Protein AF-A0A061FDZ4-F1 (afdb_monomer_lite)

Secondary structure (DSSP, 8-state):
---EEEEEEPPPTTTT---------------------------S-------------GGGEEEEEE-PPPPBHHHHHHTT-GGGGG-GGGTT-PBPHHHHHHHHHHHHHHHHTT-GGG-S-EEE-SSHHHHHHHHHHHS--S--TT-----SB-TTTTS--PPPB--TTPPPEEE-GGG-S---SSGGG----HHHHHHHSTTEE-GGG-----TT--------SS-----

Radius of gyration: 24.72 Å; chains: 1; bounding box: 82×57×47 Å

InterPro domains:
  IPR013078 Histidine phosphatase superfamily, clade-1 [PF00300] (64-136)
  IPR013078 Histidine phosphatase superfamily, clade-1 [SM00855] (63-168)
  IPR013078 Histidine phosphatase superfamily, clade-1 [cd07067] (63-134)
  IPR029033 Histidine phosphatase superfamily [G3DSA:3.40.50.1240] (58-215)
  IPR029033 Histidine phosphatase superfamily [SSF53254] (62-206)
  IPR050275 Phosphoglycerate Mutase/Phosphatase [PTHR48100] (58-216)

Foldseek 3Di:
DDKDKDWAADPPPPVVPPPPPDDDDDDDDDDDDDDDDDDDDDDPDDPPPPDPPDDDDSVRIDMDIDDDFFAWPLVVQCVVPVCCLQDLVLALTAHDPNSLVVLQVLLVVCVVVVVLVVDQEAEFAQGRRGLSSCCSNFFDDDDDPPDDDDFQFDQCQVVPNDHTTHNPSGHQAEHANVRQPDPDPGSNSHHDDVVSVCNGGVRYHDPNPPPDPPDPDDDDDPDPPDDDDDD

Organism: Theobroma cacao (NCBI:txid3641)

Structure (mmCIF, N/CA/C/O backbone):
data_AF-A0A061FDZ4-F1
#
_entry.id   AF-A0A061FDZ4-F1
#
loop_
_atom_site.group_PDB
_atom_site.id
_atom_site.type_symbol
_atom_site.label_atom_id
_atom_site.label_alt_id
_atom_site.label_comp_id
_atom_site.label_asym_id
_atom_site.label_entity_id
_atom_site.label_seq_id
_atom_site.pdbx_PDB_ins_code
_atom_site.Cartn_x
_atom_site.Cartn_y
_atom_site.Cartn_z
_atom_site.occupancy
_atom_site.B_iso_or_equiv
_atom_site.auth_seq_id
_atom_site.auth_comp_id
_atom_site.auth_asym_id
_atom_site.auth_atom_id
_atom_site.pdbx_PDB_model_num
ATOM 1 N N . MET A 1 1 ? 5.265 12.397 1.472 1.00 85.44 1 MET A N 1
ATOM 2 C CA . MET A 1 1 ? 3.966 12.038 0.851 1.00 85.44 1 MET A CA 1
ATOM 3 C C . MET A 1 1 ? 2.868 12.826 1.540 1.00 85.44 1 MET A C 1
ATOM 5 O O . MET A 1 1 ? 3.082 13.225 2.678 1.00 85.44 1 MET A O 1
ATOM 9 N N . ASN A 1 2 ? 1.716 13.013 0.894 1.00 82.44 2 ASN A N 1
ATOM 10 C CA . ASN A 1 2 ? 0.593 13.776 1.448 1.00 82.44 2 ASN A CA 1
ATOM 11 C C . ASN A 1 2 ? -0.647 12.877 1.563 1.00 82.44 2 ASN A C 1
ATOM 13 O O . ASN A 1 2 ? -0.826 11.977 0.741 1.00 82.44 2 ASN A O 1
ATOM 17 N N . ILE A 1 3 ? -1.509 13.155 2.544 1.00 90.69 3 ILE A N 1
ATOM 18 C CA . ILE A 1 3 ? -2.825 12.521 2.693 1.00 90.69 3 ILE A CA 1
ATOM 19 C C . ILE A 1 3 ? -3.884 13.517 2.211 1.00 90.69 3 ILE A C 1
ATOM 21 O O . ILE A 1 3 ? -4.083 14.557 2.838 1.00 90.69 3 ILE A O 1
ATOM 25 N N . ALA A 1 4 ? -4.578 13.212 1.117 1.00 90.19 4 ALA A N 1
ATOM 26 C CA . ALA A 1 4 ? -5.789 13.942 0.744 1.00 90.19 4 ALA A CA 1
ATOM 27 C C . ALA A 1 4 ? -6.982 13.367 1.523 1.00 90.19 4 ALA A C 1
ATOM 29 O O . ALA A 1 4 ? -7.018 12.171 1.798 1.00 90.19 4 ALA A O 1
ATOM 30 N N . SER A 1 5 ? -7.950 14.197 1.914 1.00 90.88 5 SER A N 1
ATOM 31 C CA . SER A 1 5 ? -9.088 13.757 2.736 1.00 90.88 5 SER A CA 1
ATOM 32 C C . SER A 1 5 ? -10.396 14.342 2.215 1.00 90.88 5 SER A C 1
ATOM 34 O O . SER A 1 5 ? -10.469 15.545 1.970 1.00 90.88 5 SER A O 1
ATOM 36 N N . CYS A 1 6 ? -11.431 13.517 2.068 1.00 87.50 6 CYS A N 1
ATOM 37 C CA . CYS A 1 6 ? -12.772 13.953 1.674 1.00 87.50 6 CYS A CA 1
ATOM 38 C C . CYS A 1 6 ? -13.859 13.237 2.489 1.00 87.50 6 CYS A C 1
ATOM 40 O O . CYS A 1 6 ? -13.614 12.198 3.097 1.00 87.50 6 CYS A O 1
ATOM 42 N N . ASN A 1 7 ? -15.069 13.800 2.511 1.00 87.62 7 ASN A N 1
ATOM 43 C CA . ASN A 1 7 ? -16.227 13.207 3.178 1.00 87.62 7 ASN A CA 1
ATOM 44 C C . ASN A 1 7 ? -17.205 12.679 2.128 1.00 87.62 7 ASN A C 1
ATOM 46 O O . ASN A 1 7 ? -17.642 13.433 1.262 1.00 87.62 7 ASN A O 1
ATOM 50 N N . ILE A 1 8 ? -17.568 11.402 2.229 1.00 83.62 8 ILE A N 1
ATOM 51 C CA . ILE A 1 8 ? -18.508 10.736 1.325 1.00 83.62 8 ILE A CA 1
ATOM 52 C C . ILE A 1 8 ? -19.794 10.438 2.094 1.00 83.62 8 ILE A C 1
ATOM 54 O O . ILE A 1 8 ? -19.770 9.822 3.161 1.00 83.62 8 ILE A O 1
ATOM 58 N N . GLN A 1 9 ? -20.929 10.873 1.553 1.00 78.31 9 GLN A N 1
ATOM 59 C CA . GLN A 1 9 ? -22.247 10.537 2.084 1.00 78.31 9 GLN A CA 1
ATOM 60 C C . GLN A 1 9 ? -22.529 9.046 1.855 1.00 78.31 9 GLN A C 1
ATOM 62 O O . GLN A 1 9 ? -22.478 8.572 0.721 1.00 78.31 9 GLN A O 1
ATOM 67 N N . LEU A 1 10 ? -22.904 8.315 2.908 1.00 63.22 10 LEU A N 1
ATOM 68 C CA . LEU A 1 10 ? -23.529 7.006 2.720 1.00 63.22 10 LEU A CA 1
ATOM 69 C C . LEU A 1 10 ? -25.007 7.206 2.341 1.00 63.22 10 LEU A C 1
ATOM 71 O O . LEU A 1 10 ? -25.703 7.971 3.024 1.00 63.22 10 LEU A O 1
ATOM 75 N N . PRO A 1 11 ? -25.529 6.527 1.300 1.00 57.94 11 PRO A N 1
ATOM 76 C CA . PRO A 1 11 ? -26.954 6.561 1.007 1.00 57.94 11 PRO A CA 1
ATOM 77 C C . PRO A 1 11 ? -27.712 5.987 2.207 1.00 57.94 11 PRO A C 1
ATOM 79 O O . PRO A 1 11 ? -27.496 4.846 2.617 1.00 57.94 11 PRO A O 1
ATOM 82 N N . SER A 1 12 ? -28.597 6.784 2.805 1.00 54.12 12 SER A N 1
ATOM 83 C CA . SER A 1 12 ? -29.416 6.310 3.919 1.00 54.12 12 SER A CA 1
ATOM 84 C C . SER A 1 12 ? -30.345 5.196 3.449 1.00 54.12 12 SER A C 1
ATOM 86 O O . SER A 1 12 ? -31.116 5.396 2.511 1.00 54.12 12 SER A O 1
ATOM 88 N N . SER A 1 13 ? -30.332 4.071 4.169 1.00 48.91 13 SER A N 1
ATOM 89 C CA . SER A 1 13 ? -31.118 2.847 3.918 1.00 48.91 13 SER A CA 1
ATOM 90 C C . SER A 1 13 ? -32.653 3.021 3.993 1.00 48.91 13 SER A C 1
ATOM 92 O O . SER A 1 13 ? -33.395 2.046 4.074 1.00 48.91 13 SER A O 1
ATOM 94 N N . SER A 1 14 ? -33.138 4.262 3.996 1.00 41.47 14 SER A N 1
ATOM 95 C CA . SER A 1 14 ? -34.526 4.677 4.200 1.00 41.47 14 SER A CA 1
ATOM 96 C C . SER A 1 14 ? -35.359 4.716 2.911 1.00 41.47 14 SER A C 1
ATOM 98 O O . SER A 1 14 ? -36.582 4.670 2.990 1.00 41.47 14 SER A O 1
ATOM 100 N N . TYR A 1 15 ? -34.728 4.770 1.730 1.00 39.91 15 TYR A N 1
ATOM 101 C CA . TYR A 1 15 ? -35.419 4.898 0.432 1.00 39.91 15 TYR A CA 1
ATOM 102 C C . TYR A 1 15 ? -35.608 3.577 -0.333 1.00 39.91 15 TYR A C 1
ATOM 104 O O . TYR A 1 15 ? -35.712 3.561 -1.553 1.00 39.91 15 TYR A O 1
ATOM 112 N N . TYR A 1 16 ? -35.740 2.471 0.403 1.00 38.84 16 TYR A N 1
ATOM 113 C CA . TYR A 1 16 ? -36.471 1.280 -0.055 1.00 38.84 16 TYR A CA 1
ATOM 114 C C . TYR A 1 16 ? -37.542 0.856 0.968 1.00 38.84 16 TYR A C 1
ATOM 116 O O . TYR A 1 16 ? -37.793 -0.323 1.192 1.00 38.84 16 TYR A O 1
ATOM 124 N N . SER A 1 17 ? -38.202 1.844 1.585 1.00 32.72 17 SER A N 1
ATOM 125 C CA . SER A 1 17 ? -39.417 1.634 2.378 1.00 32.72 17 SER A CA 1
ATOM 126 C C . SER A 1 17 ? -40.652 2.083 1.596 1.00 32.72 17 SER A C 1
ATOM 128 O O . SER A 1 17 ? -41.262 3.114 1.878 1.00 32.72 17 SER A O 1
ATOM 130 N N . SER A 1 18 ? -41.048 1.291 0.597 1.00 35.91 18 SER A N 1
ATOM 131 C CA . SER A 1 18 ? -42.398 1.369 0.032 1.00 35.91 18 SER A CA 1
ATOM 132 C C . SER A 1 18 ? -43.385 0.720 1.011 1.00 35.91 18 SER A C 1
ATOM 134 O O . SER A 1 18 ? -43.945 -0.342 0.732 1.00 35.91 18 SER A O 1
ATOM 136 N N . CYS A 1 19 ? -43.559 1.334 2.186 1.00 28.28 19 CYS A N 1
ATOM 137 C CA . CYS A 1 19 ? -44.541 0.921 3.185 1.00 28.28 19 CYS A CA 1
ATOM 138 C C . CYS A 1 19 ? -45.952 1.065 2.603 1.00 28.28 19 CYS A C 1
ATOM 140 O O . CYS A 1 19 ? -46.554 2.138 2.634 1.00 28.28 19 CYS A O 1
ATOM 142 N N . TRP A 1 20 ? -46.486 -0.032 2.067 1.00 27.34 20 TRP A N 1
ATOM 143 C CA . TRP A 1 20 ? -47.892 -0.135 1.698 1.00 27.34 20 TRP A CA 1
ATOM 144 C C . TRP A 1 20 ? -48.727 -0.227 2.977 1.00 27.34 20 TRP A C 1
ATOM 146 O O . TRP A 1 20 ? -49.055 -1.310 3.457 1.00 27.34 20 TRP A O 1
ATOM 156 N N . CYS A 1 21 ? -49.068 0.934 3.535 1.00 27.91 21 CYS A N 1
ATOM 157 C CA . CYS A 1 21 ? -50.077 1.062 4.579 1.00 27.91 21 CYS A CA 1
ATOM 158 C C . CYS A 1 21 ? -51.453 0.719 3.987 1.00 27.91 21 CYS A C 1
ATOM 160 O O . CYS A 1 21 ? -52.172 1.594 3.507 1.00 27.91 21 CYS A O 1
ATOM 162 N N . ILE A 1 22 ? -51.805 -0.570 3.983 1.00 29.06 22 ILE A N 1
ATOM 163 C CA . ILE A 1 22 ? -53.109 -1.048 3.514 1.00 29.06 22 ILE A CA 1
ATOM 164 C C . ILE A 1 22 ? -54.164 -0.724 4.578 1.00 29.06 22 ILE A C 1
ATOM 166 O O . ILE A 1 22 ? -54.442 -1.523 5.472 1.00 29.06 22 ILE A O 1
ATOM 170 N N . SER A 1 23 ? -54.772 0.455 4.463 1.00 31.89 23 SER A N 1
ATOM 171 C CA . SER A 1 23 ? -56.038 0.758 5.132 1.00 31.89 23 SER A CA 1
ATOM 172 C C . SER A 1 23 ? -57.145 -0.140 4.559 1.00 31.89 23 SER A C 1
ATOM 174 O O . SER A 1 23 ? -57.274 -0.220 3.334 1.00 31.89 23 SER A O 1
ATOM 176 N N . PRO A 1 24 ? -57.967 -0.809 5.387 1.00 28.25 24 PRO A N 1
ATOM 177 C CA . PRO A 1 24 ? -59.028 -1.676 4.891 1.00 28.25 24 PRO A CA 1
ATOM 178 C C . PRO A 1 24 ? -60.210 -0.853 4.358 1.00 28.25 24 PRO A C 1
ATOM 180 O O . PRO A 1 24 ? -60.916 -0.194 5.119 1.00 28.25 24 PRO A O 1
ATOM 183 N N . SER A 1 25 ? -60.461 -0.934 3.051 1.00 30.36 25 SER A N 1
ATOM 184 C CA . SER A 1 25 ? -61.706 -0.485 2.414 1.00 30.36 25 SER A CA 1
ATOM 185 C C . SER A 1 25 ? -62.375 -1.638 1.651 1.00 30.36 25 SER A C 1
ATOM 187 O O . SER A 1 25 ? -61.792 -2.708 1.461 1.00 30.36 25 SER A O 1
ATOM 189 N N . THR A 1 26 ? -63.661 -1.481 1.339 1.00 27.73 26 THR A N 1
ATOM 190 C CA . THR A 1 26 ? -64.587 -2.603 1.127 1.00 27.73 26 THR A CA 1
ATOM 191 C C . THR A 1 26 ? -64.494 -3.301 -0.236 1.00 27.73 26 THR A C 1
ATOM 193 O O . THR A 1 26 ? -64.051 -2.765 -1.247 1.00 27.73 26 THR A O 1
ATOM 196 N N . PHE A 1 27 ? -64.931 -4.561 -0.237 1.00 29.27 27 PHE A N 1
ATOM 197 C CA . PHE A 1 27 ? -64.760 -5.537 -1.312 1.00 29.27 27 PHE A CA 1
ATOM 198 C C . PHE A 1 27 ? -65.761 -5.354 -2.469 1.00 29.27 27 PHE A C 1
ATOM 200 O O . PHE A 1 27 ? -66.965 -5.500 -2.269 1.00 29.27 27 PHE A O 1
ATOM 207 N N . SER A 1 28 ? -65.276 -5.151 -3.703 1.00 29.02 28 SER A N 1
ATOM 208 C CA . SER A 1 28 ? -66.044 -5.446 -4.928 1.00 29.02 28 SER A CA 1
ATOM 209 C C . SER A 1 28 ? -65.152 -5.784 -6.145 1.00 29.02 28 SER A C 1
ATOM 211 O O . SER A 1 28 ? -64.037 -5.288 -6.291 1.00 29.02 28 SER A O 1
ATOM 213 N N . LYS A 1 29 ? -65.638 -6.704 -6.993 1.00 28.38 29 LYS A N 1
ATOM 214 C CA . LYS A 1 29 ? -65.089 -7.240 -8.270 1.00 28.38 29 LYS A CA 1
ATOM 215 C C . LYS A 1 29 ? -66.298 -7.680 -9.138 1.00 28.38 29 LYS A C 1
ATOM 217 O O . LYS A 1 29 ? -67.365 -7.825 -8.539 1.00 28.38 29 LYS A O 1
ATOM 222 N N . PRO A 1 30 ? -66.205 -7.998 -10.459 1.00 40.56 30 PRO A N 1
ATOM 223 C CA . PRO A 1 30 ? -65.042 -8.176 -11.360 1.00 40.56 30 PRO A CA 1
ATOM 224 C C . PRO A 1 30 ? -65.084 -7.155 -12.548 1.00 40.56 30 PRO A C 1
ATOM 226 O O . PRO A 1 30 ? -65.516 -6.043 -12.290 1.00 40.56 30 PRO A O 1
ATOM 229 N N . LYS A 1 31 ? -64.660 -7.328 -13.825 1.00 29.36 31 LYS A N 1
ATOM 230 C CA . LYS A 1 31 ? -64.156 -8.419 -14.723 1.00 29.36 31 LYS A CA 1
ATOM 231 C C . LYS A 1 31 ? -63.106 -7.813 -15.728 1.00 29.36 31 LYS A C 1
ATOM 233 O O . LYS A 1 31 ? -62.940 -6.599 -15.712 1.00 29.36 31 LYS A O 1
ATOM 238 N N . PRO A 1 32 ? -62.335 -8.594 -16.533 1.00 33.88 32 PRO A N 1
ATOM 239 C CA . PRO A 1 32 ? -60.971 -8.187 -16.950 1.00 33.88 32 PRO A CA 1
ATOM 240 C C . PRO A 1 32 ? -60.662 -8.076 -18.472 1.00 33.88 32 PRO A C 1
ATOM 242 O O . PRO A 1 32 ? -61.450 -8.513 -19.304 1.00 33.88 32 PRO A O 1
ATOM 245 N N . LYS A 1 33 ? -59.400 -7.682 -18.759 1.00 30.30 33 LYS A N 1
ATOM 246 C CA . LYS A 1 33 ? -58.573 -7.818 -19.995 1.00 30.30 33 LYS A CA 1
ATOM 247 C C . LYS A 1 33 ? -58.578 -6.677 -21.033 1.00 30.30 33 LYS A C 1
ATOM 249 O O . LYS A 1 33 ? -59.439 -6.624 -21.900 1.00 30.30 33 LYS A O 1
ATOM 254 N N . GLN A 1 34 ? -57.422 -6.018 -21.150 1.00 27.02 34 GLN A N 1
ATOM 255 C CA . GLN A 1 34 ? -56.490 -6.318 -22.253 1.00 27.02 34 GLN A CA 1
ATOM 256 C C . GLN A 1 34 ? -55.033 -6.219 -21.751 1.00 27.02 34 GLN A C 1
ATOM 258 O O . GLN A 1 34 ? -54.802 -5.664 -20.678 1.00 27.02 34 GLN A O 1
ATOM 263 N N . LEU A 1 35 ? -54.067 -6.805 -22.469 1.00 32.72 35 LEU A N 1
ATOM 264 C CA . LEU A 1 35 ? -52.632 -6.689 -22.161 1.00 32.72 35 LEU A CA 1
ATOM 265 C C . LEU A 1 35 ? -51.958 -5.769 -23.187 1.00 32.72 35 LEU A C 1
ATOM 267 O O . LEU A 1 35 ? -52.149 -5.967 -24.384 1.00 32.72 35 LEU A O 1
ATOM 271 N N . SER A 1 36 ? -51.086 -4.869 -22.730 1.00 26.44 36 SER A N 1
ATOM 272 C CA . SER A 1 36 ? -50.038 -4.251 -23.551 1.00 26.44 36 SER A CA 1
ATOM 273 C C . SER A 1 36 ? -48.667 -4.755 -23.080 1.00 26.44 36 SER A C 1
ATOM 275 O O . SER A 1 36 ? -48.341 -4.720 -21.895 1.00 26.44 36 SER A O 1
ATOM 277 N N . PHE A 1 37 ? -47.875 -5.308 -24.002 1.00 37.34 37 PHE A N 1
ATOM 278 C CA . PHE A 1 37 ? -46.650 -6.054 -23.685 1.00 37.34 37 PHE A CA 1
ATOM 279 C C . PHE A 1 37 ? -45.403 -5.166 -23.837 1.00 37.34 37 PHE A C 1
ATOM 281 O O . PHE A 1 37 ? -44.612 -5.328 -24.768 1.00 37.34 37 PHE A O 1
ATOM 288 N N . ASN A 1 38 ? -45.220 -4.203 -22.930 1.00 28.30 38 ASN A N 1
ATOM 289 C CA . ASN A 1 38 ? -44.079 -3.285 -22.996 1.00 28.30 38 ASN A CA 1
ATOM 290 C C . ASN A 1 38 ? -42.841 -3.868 -22.297 1.00 28.30 38 ASN A C 1
ATOM 292 O O . ASN A 1 38 ? -42.671 -3.804 -21.083 1.00 28.30 38 ASN A O 1
ATOM 296 N N . ARG A 1 39 ? -41.975 -4.453 -23.128 1.00 30.98 39 ARG A N 1
ATOM 297 C CA . ARG A 1 39 ? -40.668 -5.040 -22.805 1.00 30.98 39 ARG A CA 1
ATOM 298 C C . ARG A 1 39 ? -39.713 -4.002 -22.195 1.00 30.98 39 ARG A C 1
ATOM 300 O O . ARG A 1 39 ? -39.171 -3.174 -22.921 1.00 30.98 39 ARG A O 1
ATOM 307 N N . THR A 1 40 ? -39.428 -4.096 -20.898 1.00 31.16 40 THR A N 1
ATOM 308 C CA . THR A 1 40 ? -38.400 -3.281 -20.229 1.00 31.16 40 THR A CA 1
ATOM 309 C C . THR A 1 40 ? -36.984 -3.753 -20.573 1.00 31.16 40 THR A C 1
ATOM 311 O O . THR A 1 40 ? -36.396 -4.599 -19.903 1.00 31.16 40 THR A O 1
ATOM 314 N N . THR A 1 41 ? -36.399 -3.171 -21.619 1.00 32.69 41 THR A N 1
ATOM 315 C CA . THR A 1 41 ? -34.943 -3.168 -21.810 1.00 32.69 41 THR A CA 1
ATOM 316 C C . THR A 1 41 ? -34.316 -2.149 -20.861 1.00 32.69 41 THR A C 1
ATOM 318 O O . THR A 1 41 ? -34.496 -0.950 -21.053 1.00 32.69 41 THR A O 1
ATOM 321 N N . ALA A 1 42 ? -33.577 -2.607 -19.849 1.00 33.59 42 ALA A N 1
ATOM 322 C CA . ALA A 1 42 ? -32.837 -1.722 -18.950 1.00 33.59 42 ALA A CA 1
ATOM 323 C C . ALA A 1 42 ? -31.624 -1.106 -19.676 1.00 33.59 42 ALA A C 1
ATOM 325 O O . ALA A 1 42 ? -30.563 -1.723 -19.772 1.00 33.59 42 ALA A O 1
ATOM 326 N N . SER A 1 43 ? -31.794 0.098 -20.223 1.00 31.30 43 SER A N 1
ATOM 327 C CA . SER A 1 43 ? -30.713 0.906 -20.793 1.00 31.30 43 SER A CA 1
ATOM 328 C C . SER A 1 43 ? -29.844 1.513 -19.688 1.00 31.30 43 SER A C 1
ATOM 330 O O . SER A 1 43 ? -30.362 2.056 -18.718 1.00 31.30 43 SER A O 1
ATOM 332 N N . LEU A 1 44 ? -28.518 1.460 -19.854 1.00 41.44 44 LEU A N 1
ATOM 333 C CA . LEU A 1 44 ? -27.510 1.925 -18.883 1.00 41.44 44 LEU A CA 1
ATOM 334 C C . LEU A 1 44 ? -27.347 3.462 -18.828 1.00 41.44 44 LEU A C 1
ATOM 336 O O . LEU A 1 44 ? -26.239 3.969 -18.692 1.00 41.44 44 LEU A O 1
ATOM 340 N N . LEU A 1 45 ? -28.444 4.207 -18.968 1.00 39.38 45 LEU A N 1
ATOM 341 C CA . LEU A 1 45 ? -28.455 5.668 -19.054 1.00 39.38 45 LEU A CA 1
ATOM 342 C C . LEU A 1 45 ? -29.598 6.253 -18.217 1.00 39.38 45 LEU A C 1
ATOM 344 O O . LEU A 1 45 ? -30.600 6.700 -18.765 1.00 39.38 45 LEU A O 1
ATOM 348 N N . ASP A 1 46 ? -29.420 6.252 -16.896 1.00 36.09 46 ASP A N 1
ATOM 349 C CA . ASP A 1 46 ? -30.034 7.267 -16.037 1.00 36.09 46 ASP A CA 1
ATOM 350 C C . ASP A 1 46 ? -29.155 7.530 -14.800 1.00 36.09 46 ASP A C 1
ATOM 352 O O . ASP A 1 46 ? -29.234 6.863 -13.767 1.00 36.09 46 ASP A O 1
ATOM 356 N N . MET A 1 47 ? -28.233 8.478 -14.962 1.00 43.75 47 MET A N 1
ATOM 357 C CA . MET A 1 47 ? -27.566 9.185 -13.870 1.00 43.75 47 MET A CA 1
ATOM 358 C C . MET A 1 47 ? -27.568 10.672 -14.217 1.00 43.75 47 MET A C 1
ATOM 360 O O . MET A 1 47 ? -26.515 11.290 -14.381 1.00 43.75 47 MET A O 1
ATOM 364 N N . ASP A 1 48 ? -28.769 11.238 -14.359 1.00 37.12 48 ASP A N 1
ATOM 365 C CA . ASP A 1 48 ? -28.940 12.688 -14.414 1.00 37.12 48 ASP A CA 1
ATOM 366 C C . ASP A 1 48 ? -28.614 13.287 -13.036 1.00 37.12 48 ASP A C 1
ATOM 368 O O . ASP A 1 48 ? -29.449 13.401 -12.135 1.00 37.12 48 ASP A O 1
ATOM 372 N N . ALA A 1 49 ? -27.326 13.562 -12.827 1.00 46.19 49 ALA A N 1
ATOM 373 C CA . ALA A 1 49 ? -26.768 13.979 -11.553 1.00 46.19 49 ALA A CA 1
ATOM 374 C C . ALA A 1 49 ? -27.099 15.452 -11.270 1.00 46.19 49 ALA A C 1
ATOM 376 O O . ALA A 1 49 ? -26.231 16.323 -11.342 1.00 46.19 49 ALA A O 1
ATOM 377 N N . THR A 1 50 ? -28.355 15.728 -10.906 1.00 42.69 50 THR A N 1
ATOM 378 C CA . THR A 1 50 ? -28.800 17.040 -10.418 1.00 42.69 50 THR A CA 1
ATOM 379 C C . THR A 1 50 ? -28.118 17.341 -9.078 1.00 42.69 50 THR A C 1
ATOM 381 O O . THR A 1 50 ? -28.617 17.024 -7.996 1.00 42.69 50 THR A O 1
ATOM 384 N N . THR A 1 51 ? -26.925 17.934 -9.146 1.00 52.19 51 THR A N 1
ATOM 385 C CA . THR A 1 51 ? -26.034 18.221 -8.016 1.00 52.19 51 THR A CA 1
ATOM 386 C C . THR A 1 51 ? -26.537 19.390 -7.172 1.00 52.19 51 THR A C 1
ATOM 388 O O . THR A 1 51 ? -25.909 20.440 -7.077 1.00 52.19 51 THR A O 1
ATOM 391 N N . ASN A 1 52 ? -27.657 19.182 -6.476 1.00 51.84 52 ASN A N 1
ATOM 392 C CA . ASN A 1 52 ? -28.003 19.979 -5.304 1.00 51.84 52 ASN A CA 1
ATOM 393 C C . ASN A 1 52 ? -26.874 19.833 -4.263 1.00 51.84 52 ASN A C 1
ATOM 395 O O . ASN A 1 52 ? -26.661 18.718 -3.770 1.00 51.84 52 ASN A O 1
ATOM 399 N N . PRO A 1 53 ? -26.155 20.912 -3.891 1.00 56.12 53 PRO A N 1
ATOM 400 C CA . PRO A 1 53 ? -25.065 20.855 -2.921 1.00 56.12 53 PRO A CA 1
ATOM 401 C C . PRO A 1 53 ? -25.628 20.785 -1.493 1.00 56.12 53 PRO A C 1
ATOM 403 O O . PRO A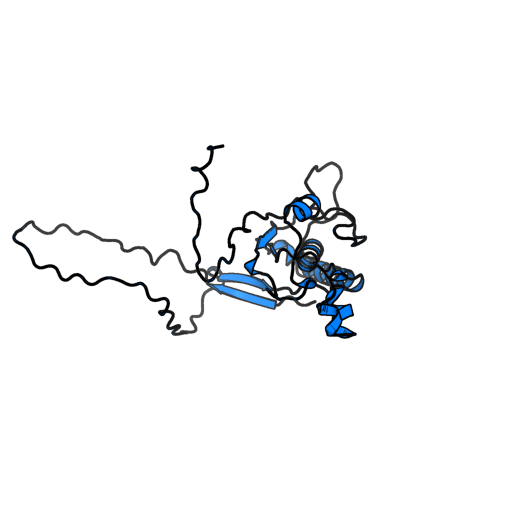 1 53 ? -25.555 21.734 -0.715 1.00 56.12 53 PRO A O 1
ATOM 406 N N . GLY A 1 54 ? -26.235 19.646 -1.152 1.00 63.66 54 GLY A N 1
ATOM 407 C CA . GLY A 1 54 ? -26.767 19.383 0.180 1.00 63.66 54 GLY A CA 1
ATOM 408 C C . GLY A 1 54 ? -25.658 19.391 1.232 1.00 63.66 54 GLY A C 1
ATOM 409 O O . GLY A 1 54 ? -24.717 18.602 1.165 1.00 63.66 54 GLY A O 1
ATOM 410 N N . LEU A 1 55 ? -25.779 20.263 2.235 1.00 68.88 55 LEU A N 1
ATOM 411 C CA . LEU A 1 55 ? -24.905 20.246 3.407 1.00 68.88 55 LEU A CA 1
ATOM 412 C C . LEU A 1 55 ? -25.327 19.105 4.341 1.00 68.88 55 LEU A C 1
ATOM 414 O O . LEU A 1 55 ? -26.297 19.216 5.090 1.00 68.88 55 LEU A O 1
ATOM 418 N N . TYR A 1 56 ? -24.594 17.994 4.290 1.00 69.19 56 TYR A N 1
ATOM 419 C CA . TYR A 1 56 ? -24.852 16.825 5.131 1.00 69.19 56 TYR A CA 1
ATOM 420 C C . TYR A 1 56 ? -24.097 16.910 6.469 1.00 69.19 56 TYR A C 1
ATOM 422 O O . TYR A 1 56 ? -22.898 17.198 6.471 1.00 69.19 56 TYR A O 1
ATOM 430 N N . PRO A 1 57 ? -24.745 16.616 7.616 1.00 79.88 57 PRO A N 1
ATOM 431 C CA . PRO A 1 57 ? -24.056 16.525 8.900 1.00 79.88 57 PRO A CA 1
ATOM 432 C C . PRO A 1 57 ? -22.943 15.474 8.860 1.00 79.88 57 PRO A C 1
ATOM 434 O O . PRO A 1 57 ? -23.184 14.345 8.433 1.00 79.88 57 PRO A O 1
ATOM 437 N N . LEU A 1 58 ? -21.751 15.810 9.369 1.00 76.56 58 LEU A N 1
ATOM 438 C CA . LEU A 1 58 ? -20.563 14.939 9.330 1.00 76.56 58 LEU A CA 1
ATOM 439 C C . LEU A 1 58 ? -20.813 13.533 9.905 1.00 76.56 58 LEU A C 1
ATOM 441 O O . LEU A 1 58 ? -20.273 12.559 9.396 1.00 76.56 58 LEU A O 1
ATOM 445 N N . GLN A 1 59 ? -21.700 13.412 10.899 1.00 80.38 59 GLN A N 1
ATOM 446 C CA . GLN A 1 59 ? -22.136 12.140 11.499 1.00 80.38 59 GLN A CA 1
ATOM 447 C C . GLN A 1 59 ? -22.827 11.168 10.516 1.00 80.38 59 GLN A C 1
ATOM 449 O O . GLN A 1 59 ? -23.018 10.002 10.848 1.00 80.38 59 GLN A O 1
ATOM 454 N N . ARG A 1 60 ? -23.227 11.629 9.322 1.00 82.56 60 ARG A N 1
ATOM 455 C CA . ARG A 1 60 ? -23.833 10.818 8.247 1.00 82.56 60 ARG A CA 1
ATOM 456 C C . ARG A 1 60 ? -22.881 10.551 7.073 1.00 82.56 60 ARG A C 1
ATOM 458 O O . ARG A 1 60 ? -23.287 9.929 6.089 1.00 82.56 60 ARG A O 1
ATOM 465 N N . CYS A 1 61 ? -21.636 11.006 7.173 1.00 86.31 61 CYS A N 1
ATOM 466 C CA . CYS A 1 61 ? -20.593 10.791 6.179 1.00 86.31 61 CYS A CA 1
ATOM 467 C C . CYS A 1 61 ? -19.559 9.778 6.686 1.00 86.31 61 CYS A C 1
ATOM 469 O O . CYS A 1 61 ? -19.406 9.561 7.888 1.00 86.31 61 CYS A O 1
ATOM 471 N N . LYS A 1 62 ? -18.808 9.183 5.760 1.00 88.88 62 LYS A N 1
ATOM 472 C CA . LYS A 1 62 ? -17.535 8.519 6.047 1.00 88.88 62 LYS A CA 1
ATOM 473 C C . LYS A 1 62 ? -16.397 9.362 5.485 1.00 88.88 62 LYS A C 1
ATOM 475 O O . LYS A 1 62 ? -16.471 9.818 4.344 1.00 88.88 62 LYS A O 1
ATOM 480 N N . THR A 1 63 ? -15.355 9.561 6.284 1.00 91.69 63 THR A N 1
ATOM 481 C CA . THR A 1 63 ? -14.122 10.214 5.839 1.00 91.69 63 THR A CA 1
ATOM 482 C C . THR A 1 63 ? -13.292 9.211 5.047 1.00 91.69 63 THR A C 1
ATOM 484 O O . THR A 1 63 ? -12.990 8.129 5.547 1.00 91.69 63 THR A O 1
ATOM 487 N N . LEU A 1 64 ? -12.916 9.564 3.821 1.00 94.44 64 LEU A N 1
ATOM 488 C CA . LEU A 1 64 ? -11.976 8.807 3.006 1.00 94.44 64 LEU A CA 1
ATOM 489 C C . LEU A 1 64 ? -10.633 9.538 2.992 1.00 94.44 64 LEU A C 1
ATOM 491 O O . LEU A 1 64 ? -10.556 10.707 2.608 1.00 94.44 64 LEU A O 1
ATOM 495 N N . HIS A 1 65 ? -9.580 8.830 3.392 1.00 95.75 65 HIS A N 1
ATOM 496 C CA . HIS A 1 65 ? -8.200 9.294 3.316 1.00 95.75 65 HIS A CA 1
ATOM 497 C C . HIS A 1 65 ? -7.517 8.633 2.113 1.00 95.75 65 HIS A C 1
ATOM 499 O O . HIS A 1 65 ? -7.470 7.409 2.010 1.00 95.75 65 HIS A O 1
ATOM 505 N N . LEU A 1 66 ? -7.016 9.450 1.190 1.00 95.75 66 LEU A N 1
ATOM 506 C CA . LEU A 1 66 ? -6.393 9.037 -0.063 1.00 95.75 66 LEU A CA 1
ATOM 507 C C . LEU A 1 66 ? -4.882 9.267 0.004 1.00 95.75 66 LEU A C 1
ATOM 509 O O . LEU A 1 66 ? -4.418 10.375 0.286 1.00 95.75 66 LEU A O 1
ATOM 513 N N . VAL A 1 67 ? -4.122 8.211 -0.285 1.00 96.19 67 VAL A N 1
ATOM 514 C CA . VAL A 1 67 ? -2.657 8.180 -0.223 1.00 96.19 67 VAL A CA 1
ATOM 515 C C . VAL A 1 67 ? -2.133 7.482 -1.478 1.00 96.19 67 VAL A C 1
ATOM 517 O O . VAL A 1 67 ? -2.494 6.338 -1.748 1.00 96.19 67 VAL A O 1
ATOM 520 N N . ARG A 1 68 ? -1.278 8.159 -2.255 1.00 96.00 68 ARG A N 1
ATOM 521 C CA . ARG A 1 68 ? -0.527 7.532 -3.358 1.00 96.00 68 ARG A CA 1
ATOM 522 C C . ARG A 1 68 ? 0.600 6.665 -2.784 1.00 96.00 68 ARG A C 1
ATOM 524 O O . ARG A 1 68 ? 1.153 7.015 -1.745 1.00 96.00 68 ARG A O 1
ATOM 531 N N . HIS A 1 69 ? 0.973 5.587 -3.478 1.00 96.38 69 HIS A N 1
ATOM 532 C CA . HIS A 1 69 ? 2.192 4.822 -3.187 1.00 96.38 69 HIS A CA 1
ATOM 533 C C . HIS A 1 69 ? 3.441 5.723 -3.044 1.00 96.38 69 HIS A C 1
ATOM 535 O O . HIS A 1 69 ? 3.547 6.768 -3.692 1.00 96.38 69 HIS A O 1
ATOM 541 N N . ALA A 1 70 ? 4.402 5.301 -2.222 1.00 97.62 70 ALA A N 1
ATOM 542 C CA . ALA A 1 70 ? 5.729 5.916 -2.163 1.00 97.62 70 ALA A CA 1
ATOM 543 C C . ALA A 1 70 ? 6.557 5.593 -3.425 1.00 97.62 70 ALA A C 1
ATOM 545 O O . ALA A 1 70 ? 6.160 4.742 -4.225 1.00 97.62 70 ALA A O 1
ATOM 546 N N . GLN A 1 71 ? 7.700 6.255 -3.632 1.00 97.12 71 GLN A N 1
ATOM 547 C CA . GLN A 1 71 ? 8.527 6.036 -4.830 1.00 97.12 71 GLN A CA 1
ATOM 548 C C . GLN A 1 71 ? 8.894 4.550 -5.016 1.00 97.12 71 GLN A C 1
ATOM 550 O O . GLN A 1 71 ? 9.543 3.944 -4.162 1.00 97.12 71 GLN A O 1
ATOM 555 N N . GLY A 1 72 ? 8.502 3.973 -6.155 1.00 95.31 72 GLY A N 1
ATOM 556 C CA . GLY A 1 72 ? 8.892 2.626 -6.571 1.00 95.31 72 GLY A CA 1
ATOM 557 C C . GLY A 1 72 ? 10.002 2.636 -7.618 1.00 95.31 72 GLY A C 1
ATOM 558 O O . GLY A 1 72 ? 10.227 3.653 -8.275 1.00 95.31 72 GLY A O 1
ATOM 559 N N . ILE A 1 73 ? 10.666 1.491 -7.818 1.00 94.75 73 ILE A N 1
ATOM 560 C CA . ILE A 1 73 ? 11.778 1.365 -8.785 1.00 94.75 73 ILE A CA 1
ATOM 561 C C . ILE A 1 73 ? 11.380 1.816 -10.203 1.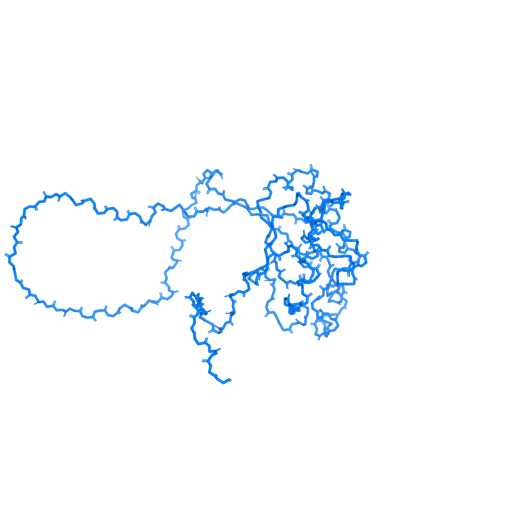00 94.75 73 ILE A C 1
ATOM 563 O O . ILE A 1 73 ? 12.155 2.488 -10.880 1.00 94.75 73 ILE A O 1
ATOM 567 N N . HIS A 1 74 ? 10.129 1.561 -10.604 1.00 92.94 74 HIS A N 1
ATOM 568 C CA . HIS A 1 74 ? 9.569 1.996 -11.886 1.00 92.94 74 HIS A CA 1
ATOM 569 C C . HIS A 1 74 ? 9.531 3.522 -12.074 1.00 92.94 74 HIS A C 1
ATOM 571 O O . HIS A 1 74 ? 9.680 3.982 -13.201 1.00 92.94 74 HIS A O 1
ATOM 577 N N . ASN A 1 75 ? 9.381 4.315 -11.005 1.00 93.19 75 ASN A N 1
ATOM 578 C CA . ASN A 1 75 ? 9.407 5.777 -11.115 1.00 93.19 75 ASN A CA 1
ATOM 579 C C . ASN A 1 75 ? 10.826 6.257 -11.436 1.00 93.19 75 ASN A C 1
ATOM 581 O O . ASN A 1 75 ? 11.018 6.993 -12.393 1.00 93.19 75 ASN A O 1
ATOM 585 N N . VAL A 1 76 ? 11.831 5.748 -10.714 1.00 93.25 76 VAL A N 1
ATOM 586 C CA . VAL A 1 76 ? 13.248 6.101 -10.929 1.00 93.25 76 VAL A CA 1
ATOM 587 C C . VAL A 1 76 ? 13.771 5.619 -12.287 1.00 93.25 76 VAL A C 1
ATOM 589 O O . VAL A 1 76 ? 14.682 6.230 -12.843 1.00 93.25 76 VAL A O 1
ATOM 592 N N . ALA A 1 77 ? 13.216 4.532 -12.827 1.00 91.00 77 ALA A N 1
ATOM 593 C CA . ALA A 1 77 ? 13.494 4.088 -14.190 1.00 91.00 77 ALA A CA 1
ATOM 594 C C . ALA A 1 77 ? 12.844 5.026 -15.224 1.00 91.00 77 ALA A C 1
ATOM 596 O O . ALA A 1 77 ? 13.547 5.599 -16.052 1.00 91.00 77 ALA A O 1
ATOM 597 N N . GLY A 1 78 ? 11.529 5.251 -15.122 1.00 89.81 78 GLY A N 1
ATOM 598 C CA . GLY A 1 78 ? 10.763 6.084 -16.052 1.00 89.81 78 GLY A CA 1
ATOM 599 C C . GLY A 1 78 ? 11.122 7.575 -16.056 1.00 89.81 78 GLY A C 1
ATOM 600 O O . GLY A 1 78 ? 10.955 8.239 -17.073 1.00 89.81 78 GLY A O 1
ATOM 601 N N . GLU A 1 79 ? 11.642 8.100 -14.942 1.00 90.50 79 GLU A N 1
ATOM 602 C CA . GLU A 1 79 ? 12.202 9.457 -14.830 1.00 90.50 79 GLU A CA 1
ATOM 603 C C . GLU A 1 79 ? 13.532 9.618 -15.595 1.00 90.50 79 GLU A C 1
ATOM 605 O O . GLU A 1 79 ? 13.898 10.739 -15.944 1.00 90.50 79 GLU A O 1
ATOM 610 N N . LYS A 1 80 ? 14.255 8.519 -15.863 1.00 92.06 80 LYS A N 1
ATOM 611 C CA . LYS A 1 80 ? 15.510 8.511 -16.639 1.00 92.06 80 LYS A CA 1
ATOM 612 C C . LYS A 1 80 ? 15.275 8.188 -18.111 1.00 92.06 80 LYS A C 1
ATOM 614 O O . LYS A 1 80 ? 15.872 8.822 -18.974 1.00 92.06 80 LYS A O 1
ATOM 619 N N . ASP A 1 81 ? 14.429 7.198 -18.379 1.00 92.19 81 ASP A N 1
ATOM 620 C CA . ASP A 1 81 ? 14.032 6.776 -19.718 1.00 92.19 81 ASP A CA 1
ATOM 621 C C . ASP A 1 81 ? 12.585 6.266 -19.700 1.00 92.19 81 ASP A C 1
ATOM 623 O O . ASP A 1 81 ? 12.254 5.280 -19.040 1.00 92.19 81 ASP A O 1
ATOM 627 N N . HIS A 1 82 ? 11.714 6.910 -20.475 1.00 88.19 82 HIS A N 1
ATOM 628 C CA . HIS A 1 82 ? 10.309 6.526 -20.579 1.00 88.19 82 HIS A CA 1
ATOM 629 C C . HIS A 1 82 ? 10.116 5.168 -21.290 1.00 88.19 82 HIS A C 1
ATOM 631 O O . HIS A 1 82 ? 9.088 4.513 -21.088 1.00 88.19 82 HIS A O 1
ATOM 637 N N . ALA A 1 83 ? 11.081 4.698 -22.091 1.00 89.56 83 ALA A N 1
ATOM 638 C CA . ALA A 1 83 ? 11.029 3.358 -22.676 1.00 89.56 83 ALA A CA 1
ATOM 639 C C . ALA A 1 83 ? 11.238 2.253 -21.622 1.00 89.56 83 ALA A C 1
ATOM 641 O O . ALA A 1 83 ? 10.708 1.150 -21.782 1.00 89.56 83 ALA A O 1
ATOM 642 N N . ALA A 1 84 ? 11.900 2.554 -20.496 1.00 90.44 84 ALA A N 1
ATOM 643 C CA . ALA A 1 84 ? 12.122 1.599 -19.411 1.00 90.44 84 ALA A CA 1
ATOM 644 C C . ALA A 1 84 ? 10.815 1.060 -18.797 1.00 90.44 84 ALA A C 1
ATOM 646 O O . ALA A 1 84 ? 10.806 -0.066 -18.307 1.00 90.44 84 ALA A O 1
ATOM 647 N N . TYR A 1 85 ? 9.687 1.781 -18.904 1.00 88.06 85 TYR A N 1
ATOM 648 C CA . TYR A 1 85 ? 8.352 1.288 -18.518 1.00 88.06 85 TYR A CA 1
ATOM 649 C C . TYR A 1 85 ? 7.866 0.059 -19.319 1.00 88.06 85 TYR A C 1
ATOM 651 O O . TYR A 1 85 ? 6.794 -0.473 -19.028 1.00 88.06 85 TYR A O 1
ATOM 659 N N . LEU A 1 86 ? 8.605 -0.396 -20.335 1.00 90.38 86 LEU A N 1
ATOM 660 C CA . LEU A 1 86 ? 8.361 -1.661 -21.037 1.00 90.38 86 LEU A CA 1
ATOM 661 C C . LEU A 1 86 ? 9.257 -2.813 -20.540 1.00 90.38 86 LEU A C 1
ATOM 663 O O . LEU A 1 86 ? 9.061 -3.945 -20.976 1.00 90.38 86 LEU A O 1
ATOM 667 N N . SER A 1 87 ? 10.207 -2.562 -19.628 1.00 92.38 87 SER A N 1
ATOM 668 C CA . SER A 1 87 ? 11.071 -3.607 -19.064 1.00 92.38 87 SER A CA 1
ATOM 669 C C . SER A 1 87 ? 10.298 -4.5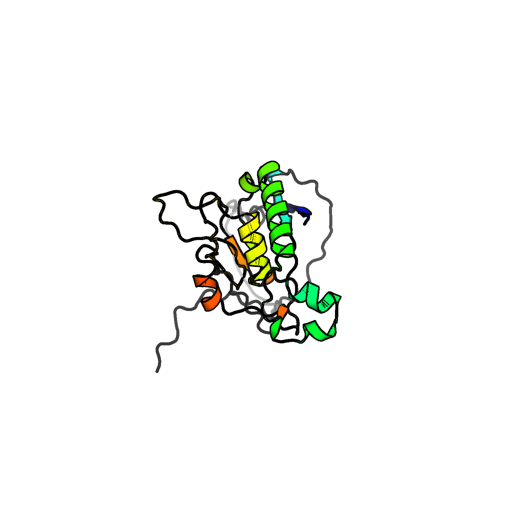29 -18.118 1.00 92.38 87 SER A C 1
ATOM 671 O O . SER A 1 87 ? 9.635 -4.086 -17.177 1.00 92.38 87 SER A O 1
ATOM 673 N N . GLU A 1 88 ? 10.446 -5.834 -18.339 1.00 92.94 88 GLU A N 1
ATOM 674 C CA . GLU A 1 88 ? 9.950 -6.895 -17.457 1.00 92.94 88 GLU A CA 1
ATOM 675 C C . GLU A 1 88 ? 10.631 -6.881 -16.074 1.00 92.94 88 GLU A C 1
ATOM 677 O O . GLU A 1 88 ? 10.043 -7.340 -15.099 1.00 92.94 88 GLU A O 1
ATOM 682 N N . GLU A 1 89 ? 11.811 -6.265 -15.938 1.00 92.06 89 GLU A N 1
ATOM 683 C CA . GLU A 1 89 ? 12.490 -6.057 -14.645 1.00 92.06 89 GLU A CA 1
ATOM 684 C C . GLU A 1 89 ? 11.689 -5.150 -13.695 1.00 92.06 89 GLU A C 1
ATOM 686 O O . GLU A 1 89 ? 11.868 -5.199 -12.479 1.00 92.06 89 GLU A O 1
ATOM 691 N N . LEU A 1 90 ? 10.782 -4.327 -14.234 1.00 92.56 90 LEU A N 1
ATOM 692 C CA . LEU A 1 90 ? 9.884 -3.481 -13.447 1.00 92.56 90 LEU A CA 1
ATOM 693 C C . LEU A 1 90 ? 8.563 -4.178 -13.085 1.00 92.56 90 LEU A C 1
ATOM 695 O O . LEU A 1 90 ? 7.690 -3.531 -12.501 1.00 92.56 90 LEU A O 1
ATOM 699 N N . PHE A 1 91 ? 8.381 -5.460 -13.430 1.00 93.88 91 PHE A N 1
ATOM 700 C CA . PHE A 1 91 ? 7.171 -6.219 -13.114 1.00 93.88 91 PHE A CA 1
ATOM 701 C C . PHE A 1 91 ? 6.856 -6.190 -11.613 1.00 93.88 91 PHE A C 1
ATOM 703 O O . PHE A 1 91 ? 7.680 -6.573 -10.785 1.00 93.88 91 PHE A O 1
ATOM 710 N N . ASP A 1 92 ? 5.645 -5.738 -11.270 1.00 93.31 92 ASP A N 1
ATOM 711 C CA . ASP A 1 92 ? 5.196 -5.569 -9.884 1.00 93.31 92 ASP A CA 1
ATOM 712 C C . ASP A 1 92 ? 6.187 -4.774 -9.002 1.00 93.31 92 ASP A C 1
ATOM 714 O O . ASP A 1 92 ? 6.472 -5.135 -7.861 1.00 93.31 92 ASP A O 1
ATOM 718 N N . ALA A 1 93 ? 6.748 -3.692 -9.557 1.00 93.94 93 ALA A N 1
ATOM 719 C CA . ALA A 1 93 ? 7.777 -2.858 -8.935 1.00 93.94 93 ALA A CA 1
ATOM 720 C C . ALA A 1 93 ? 7.542 -2.547 -7.440 1.00 93.94 93 ALA A C 1
ATOM 722 O O . ALA A 1 93 ? 6.524 -1.947 -7.071 1.00 93.94 93 ALA A O 1
ATOM 723 N N . HIS A 1 94 ? 8.542 -2.876 -6.615 1.00 95.25 94 HIS A N 1
ATOM 724 C CA . HIS A 1 94 ? 8.623 -2.554 -5.187 1.00 95.25 94 HIS A CA 1
ATOM 725 C C . HIS A 1 94 ? 9.075 -1.105 -4.921 1.00 95.25 94 HIS A C 1
ATOM 727 O O . HIS A 1 94 ? 9.461 -0.369 -5.838 1.00 95.25 94 HIS A O 1
ATOM 733 N N . LEU A 1 95 ? 9.021 -0.690 -3.651 1.00 97.19 95 LEU A N 1
ATOM 734 C CA . LEU A 1 95 ? 9.531 0.600 -3.173 1.00 97.19 95 LEU A CA 1
ATOM 735 C C . LEU A 1 95 ? 11.061 0.701 -3.247 1.00 97.19 95 LEU A C 1
ATOM 737 O O . LEU A 1 95 ? 11.773 -0.276 -3.017 1.00 97.19 95 LEU A O 1
ATOM 741 N N . THR A 1 96 ? 11.571 1.903 -3.528 1.00 96.12 96 THR A N 1
ATOM 742 C CA . THR A 1 96 ? 13.003 2.228 -3.397 1.00 96.12 96 THR A CA 1
ATOM 743 C C . THR A 1 96 ? 13.364 2.494 -1.924 1.00 96.12 96 THR A C 1
ATOM 745 O O . THR A 1 96 ? 12.463 2.709 -1.109 1.00 96.12 96 THR A O 1
ATOM 748 N N . PRO A 1 97 ? 14.657 2.578 -1.548 1.00 95.75 97 PRO A N 1
ATOM 749 C CA . PRO A 1 97 ? 15.054 3.050 -0.216 1.00 95.75 97 PRO A CA 1
ATOM 750 C C . PRO A 1 97 ? 14.523 4.457 0.116 1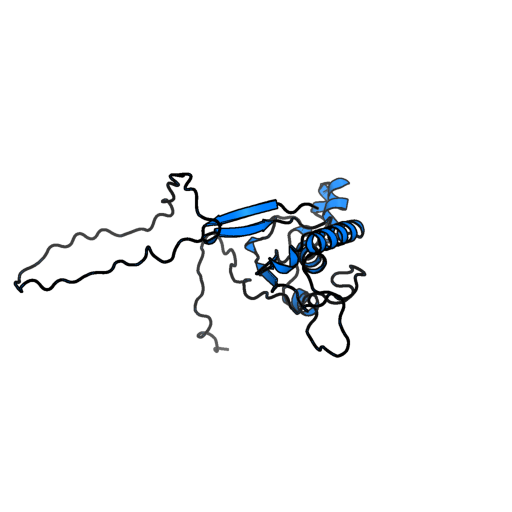.00 95.75 97 PRO A C 1
ATOM 752 O O . PRO A 1 97 ? 14.116 4.718 1.245 1.00 95.75 97 PRO A O 1
ATOM 755 N N . LEU A 1 98 ? 14.442 5.351 -0.880 1.00 96.69 98 LEU A N 1
ATOM 756 C CA . LEU A 1 98 ? 13.788 6.658 -0.734 1.00 96.69 98 LEU A CA 1
ATOM 757 C C . LEU A 1 98 ? 12.261 6.515 -0.595 1.00 96.69 98 LEU A C 1
ATOM 759 O O . LEU A 1 98 ? 11.638 7.271 0.145 1.00 96.69 98 LEU A O 1
ATOM 763 N N . GLY A 1 99 ? 11.656 5.529 -1.260 1.00 97.62 99 GLY A N 1
ATOM 764 C CA . GLY A 1 99 ? 10.267 5.130 -1.050 1.00 97.62 99 GLY A CA 1
ATOM 765 C C . GLY A 1 99 ? 9.996 4.747 0.406 1.00 97.62 99 GLY A C 1
ATOM 766 O O . GLY A 1 99 ? 9.083 5.297 1.011 1.00 97.62 99 GLY A O 1
ATOM 767 N N . TRP A 1 100 ? 10.827 3.896 1.011 1.00 97.06 100 TRP A N 1
ATOM 768 C CA . TRP A 1 100 ? 10.702 3.554 2.433 1.00 97.06 100 TRP A CA 1
ATOM 769 C C . TRP A 1 100 ? 10.872 4.770 3.352 1.00 97.06 100 TRP A C 1
ATOM 771 O O . TRP A 1 100 ? 9.999 5.015 4.178 1.00 97.06 100 TRP A O 1
ATOM 781 N N . GLN A 1 101 ? 11.860 5.640 3.113 1.00 96.94 101 GLN A N 1
ATOM 782 C CA . GLN A 1 101 ? 11.977 6.907 3.855 1.00 96.94 101 GLN A CA 1
ATOM 783 C C . GLN A 1 101 ? 10.722 7.795 3.733 1.00 96.94 101 GLN A C 1
ATOM 785 O O . GLN A 1 101 ? 10.347 8.491 4.679 1.00 96.94 101 GLN A O 1
ATOM 790 N N . GLN A 1 102 ? 10.039 7.798 2.583 1.00 98.12 102 GLN A N 1
ATOM 791 C CA . GLN A 1 102 ? 8.766 8.509 2.420 1.00 98.12 102 GLN A CA 1
ATOM 792 C C . GLN A 1 102 ? 7.627 7.860 3.230 1.00 98.12 102 GLN A C 1
ATOM 794 O O . GLN A 1 102 ? 6.779 8.591 3.753 1.00 98.12 102 GLN A O 1
ATOM 799 N N . VAL A 1 103 ? 7.628 6.528 3.363 1.00 97.69 103 VAL A N 1
ATOM 800 C CA . VAL A 1 103 ? 6.695 5.756 4.202 1.00 97.69 103 VAL A CA 1
ATOM 801 C C . VAL A 1 103 ? 6.944 6.008 5.690 1.00 97.69 103 VAL A C 1
ATOM 803 O O . VAL A 1 103 ? 5.980 6.255 6.407 1.00 97.69 103 VAL A O 1
ATOM 806 N N . ASP A 1 104 ? 8.196 6.058 6.148 1.00 96.06 104 ASP A N 1
ATOM 807 C CA . ASP A 1 104 ? 8.545 6.361 7.547 1.00 96.06 104 ASP A CA 1
ATOM 808 C C . ASP A 1 104 ? 8.069 7.757 7.964 1.00 96.06 104 ASP A C 1
ATOM 810 O O . ASP A 1 104 ? 7.437 7.941 9.008 1.00 96.06 104 ASP A O 1
ATOM 814 N N . ASN A 1 105 ? 8.305 8.754 7.105 1.00 97.56 105 ASN A N 1
ATOM 815 C CA . ASN A 1 105 ? 7.816 10.117 7.312 1.00 97.56 105 ASN A CA 1
ATOM 816 C C . ASN A 1 105 ? 6.276 10.179 7.332 1.00 97.56 105 ASN A C 1
ATOM 818 O O . ASN A 1 105 ? 5.698 10.944 8.108 1.00 97.56 105 ASN A O 1
ATOM 822 N N . LEU A 1 106 ? 5.599 9.360 6.517 1.00 97.31 106 LEU A N 1
ATOM 823 C CA . LEU A 1 106 ? 4.142 9.240 6.548 1.00 97.31 106 LEU A CA 1
ATOM 824 C C . LEU A 1 106 ? 3.655 8.554 7.837 1.00 97.31 106 LEU A C 1
ATOM 826 O O . LEU A 1 106 ? 2.750 9.083 8.479 1.00 97.31 106 LEU A O 1
ATOM 830 N N . ARG A 1 107 ? 4.271 7.438 8.253 1.00 95.81 107 ARG A N 1
ATOM 831 C CA . ARG A 1 107 ? 3.968 6.723 9.506 1.00 95.81 107 ARG A CA 1
ATOM 832 C C . ARG A 1 107 ? 4.077 7.665 10.702 1.00 95.81 107 ARG A C 1
ATOM 834 O O . ARG A 1 107 ? 3.150 7.754 11.506 1.00 95.81 107 ARG A O 1
ATOM 841 N N . LYS A 1 108 ? 5.177 8.421 10.781 1.00 96.12 108 LYS A N 1
ATOM 842 C CA . LYS A 1 108 ? 5.405 9.440 11.809 1.00 96.12 108 LYS A CA 1
ATOM 843 C C . LYS A 1 108 ? 4.250 10.446 11.859 1.00 96.12 108 LYS A C 1
ATOM 845 O O . LYS A 1 108 ? 3.630 10.599 12.906 1.00 96.12 108 LYS A O 1
ATOM 850 N N . HIS A 1 109 ? 3.890 11.044 10.722 1.00 95.88 109 HIS A N 1
ATOM 851 C CA . HIS A 1 109 ? 2.771 11.987 10.638 1.00 95.88 109 HIS A CA 1
ATOM 852 C C . HIS A 1 109 ? 1.416 11.362 11.033 1.00 95.88 109 HIS A C 1
ATOM 854 O O . HIS A 1 109 ? 0.624 11.985 11.744 1.00 95.88 109 HIS A O 1
ATOM 860 N N . VAL A 1 110 ? 1.146 10.119 10.617 1.00 95.12 110 VAL A N 1
ATOM 861 C CA . VAL A 1 110 ? -0.079 9.366 10.951 1.00 95.12 110 VAL A CA 1
ATOM 862 C C . VAL A 1 110 ? -0.191 9.095 12.458 1.00 95.12 110 VAL A C 1
ATOM 864 O O . VAL A 1 110 ? -1.295 9.169 13.006 1.00 95.12 110 VAL A O 1
ATOM 867 N N . GLN A 1 111 ? 0.927 8.832 13.144 1.00 94.19 111 GLN A N 1
ATOM 868 C CA . GLN A 1 111 ? 0.952 8.653 14.600 1.00 94.19 111 GLN A CA 1
ATOM 869 C C . GLN A 1 111 ? 0.883 9.995 15.355 1.00 94.19 111 GLN A C 1
ATOM 871 O O . GLN A 1 111 ? 0.080 10.125 16.279 1.00 94.19 111 GLN A O 1
ATOM 876 N N . GLU A 1 112 ? 1.648 11.014 14.945 1.00 95.81 112 GLU A N 1
ATOM 877 C CA . GLU A 1 112 ? 1.678 12.347 15.580 1.00 95.81 112 GLU A CA 1
ATOM 878 C C . GLU A 1 112 ? 0.320 13.070 15.513 1.00 95.81 112 GLU A C 1
ATOM 880 O O . GLU A 1 112 ? -0.103 13.700 16.480 1.00 95.81 112 GLU A O 1
ATOM 885 N N . THR A 1 113 ? -0.416 12.928 14.406 1.00 95.12 113 THR A N 1
ATOM 886 C CA . THR A 1 113 ? -1.789 13.459 14.256 1.00 95.12 113 THR A CA 1
ATOM 887 C C . THR A 1 113 ? -2.866 12.605 14.945 1.00 95.12 113 THR A C 1
ATOM 889 O O . THR A 1 113 ? -4.055 12.959 14.949 1.00 95.12 113 THR A O 1
ATOM 892 N N . GLY A 1 114 ? -2.481 11.448 15.497 1.00 94.00 114 GLY A N 1
ATOM 893 C CA . GLY A 1 114 ? -3.398 10.435 16.017 1.00 94.00 114 GLY A CA 1
ATOM 894 C C . GLY A 1 114 ? -4.381 9.912 14.965 1.00 94.00 114 GLY A C 1
ATOM 895 O O . GLY A 1 114 ? -5.491 9.517 15.324 1.00 94.00 114 GLY A O 1
ATOM 896 N N . LEU A 1 115 ? -4.024 9.966 13.676 1.00 93.62 115 LEU A N 1
ATOM 897 C CA . LEU A 1 115 ? -4.865 9.491 12.578 1.00 93.62 115 LEU A CA 1
ATOM 898 C C . LEU A 1 115 ? -4.986 7.964 12.592 1.00 93.62 115 LEU A C 1
ATOM 900 O O . LEU A 1 115 ? -6.079 7.459 12.357 1.00 93.62 115 LEU A O 1
ATOM 904 N N . SER A 1 116 ? -3.923 7.243 12.963 1.00 91.50 116 SER A N 1
ATOM 905 C CA . SER A 1 116 ? -3.928 5.781 13.162 1.00 91.50 116 SER A CA 1
ATOM 906 C C . SER A 1 116 ? -5.125 5.284 13.984 1.00 91.50 116 SER A C 1
ATOM 908 O O . SER A 1 116 ? -5.767 4.303 13.624 1.00 91.50 116 SER A O 1
ATOM 910 N N . LYS A 1 117 ? -5.486 6.017 15.044 1.00 91.56 117 LYS A N 1
ATOM 911 C CA . LYS A 1 117 ? -6.586 5.707 15.978 1.00 91.56 117 LYS A CA 1
ATOM 912 C C . LYS A 1 117 ? -7.987 6.073 15.456 1.00 91.56 117 LYS A C 1
ATOM 914 O O . LYS A 1 117 ? -8.957 5.936 16.195 1.00 91.56 117 LYS A O 1
ATOM 919 N N . LYS A 1 118 ? -8.093 6.592 14.227 1.00 93.56 118 LYS A N 1
ATOM 920 C CA . LYS A 1 118 ? -9.338 7.057 13.581 1.00 93.56 118 LYS A CA 1
ATOM 921 C C . LYS A 1 118 ? -9.658 6.311 12.278 1.00 93.56 118 LYS A C 1
ATOM 923 O O . LYS A 1 118 ? -10.683 6.594 11.665 1.00 93.56 118 LYS A O 1
ATOM 928 N N . ILE A 1 119 ? -8.783 5.409 11.829 1.00 94.94 119 ILE A N 1
ATOM 929 C CA . ILE A 1 119 ? -8.999 4.607 10.621 1.00 94.94 119 ILE A CA 1
ATOM 930 C C . ILE A 1 119 ? -9.779 3.341 10.993 1.00 94.94 119 ILE A C 1
ATOM 932 O O . ILE A 1 119 ? -9.266 2.494 11.714 1.00 94.94 119 ILE A O 1
ATOM 936 N N . ASP A 1 120 ? -10.999 3.196 10.467 1.00 95.31 120 ASP A N 1
ATOM 937 C CA . ASP A 1 120 ? -11.809 1.973 10.623 1.00 95.31 120 ASP A CA 1
ATOM 938 C C . ASP A 1 120 ? -11.271 0.794 9.778 1.00 95.31 120 ASP A C 1
ATOM 940 O O . ASP A 1 120 ? -11.507 -0.370 10.098 1.00 95.31 120 ASP A O 1
ATOM 944 N N . LEU A 1 121 ? -10.627 1.098 8.643 1.00 96.00 121 LEU A N 1
ATOM 945 C CA . LEU A 1 121 ? -10.286 0.159 7.567 1.00 96.00 121 LEU A CA 1
ATOM 946 C C . LEU A 1 121 ? -9.234 0.776 6.632 1.00 96.00 121 LEU A C 1
ATOM 948 O O . LEU A 1 121 ? -9.380 1.932 6.232 1.00 96.00 121 LEU A O 1
ATOM 952 N N . VAL A 1 122 ? -8.236 -0.004 6.208 1.00 97.31 122 VAL A N 1
ATOM 953 C CA . VAL A 1 122 ? -7.310 0.367 5.123 1.00 97.31 122 VAL A CA 1
ATOM 954 C C . VAL A 1 122 ? -7.633 -0.453 3.874 1.00 97.31 122 VAL A C 1
ATOM 956 O O . VAL A 1 122 ? -7.619 -1.683 3.899 1.00 97.31 122 VAL A O 1
ATOM 959 N N . ILE A 1 123 ? -7.912 0.230 2.763 1.00 96.50 123 ILE A N 1
ATOM 960 C CA . ILE A 1 123 ? -8.147 -0.397 1.455 1.00 96.50 123 ILE A CA 1
ATOM 961 C C . ILE A 1 123 ? -6.911 -0.172 0.584 1.00 96.50 123 ILE A C 1
ATOM 963 O O . ILE A 1 123 ? -6.447 0.960 0.455 1.00 96.50 123 ILE A O 1
ATOM 967 N N . VAL A 1 124 ? -6.379 -1.239 -0.016 1.00 96.19 124 VAL A N 1
ATOM 968 C CA . VAL A 1 124 ? -5.147 -1.194 -0.818 1.00 96.19 124 VAL A CA 1
ATOM 969 C C . VAL A 1 124 ? -5.360 -1.705 -2.238 1.00 96.19 124 VAL A C 1
ATOM 971 O O . VAL A 1 124 ? -6.109 -2.649 -2.484 1.00 96.19 124 VAL A O 1
ATOM 974 N N . SER A 1 125 ? -4.627 -1.120 -3.183 1.00 94.75 125 SER A N 1
ATOM 975 C CA . SER A 1 125 ? -4.360 -1.769 -4.466 1.00 94.75 125 SER A CA 1
ATOM 976 C C . SER A 1 125 ? -3.472 -3.009 -4.244 1.00 94.75 125 SER A C 1
ATOM 978 O O . SER A 1 125 ? -2.495 -2.912 -3.492 1.00 94.75 125 SER A O 1
ATOM 980 N N . PRO A 1 126 ? -3.743 -4.151 -4.903 1.00 94.44 126 PRO A N 1
ATOM 981 C CA . PRO A 1 126 ? -2.904 -5.350 -4.860 1.00 94.44 126 PRO A CA 1
ATOM 982 C C . PRO A 1 126 ? -1.657 -5.234 -5.764 1.00 94.44 126 PRO A C 1
ATOM 984 O O . PRO A 1 126 ? -1.391 -6.126 -6.560 1.00 94.44 126 PRO A O 1
ATOM 987 N N . LEU A 1 127 ? -0.905 -4.134 -5.665 1.00 95.19 127 LEU A N 1
ATOM 988 C CA . LEU A 1 127 ? 0.442 -3.977 -6.236 1.00 95.19 127 LEU A CA 1
ATOM 989 C C . LEU A 1 127 ? 1.459 -3.957 -5.089 1.00 95.19 127 LEU A C 1
ATOM 991 O O . LEU A 1 127 ? 1.161 -3.443 -4.006 1.00 95.19 127 LEU A O 1
ATOM 995 N N . LEU A 1 128 ? 2.668 -4.474 -5.309 1.00 95.94 128 LEU A N 1
ATOM 996 C CA . LEU A 1 128 ? 3.676 -4.603 -4.252 1.00 95.94 128 LEU A CA 1
ATOM 997 C C . LEU A 1 128 ? 4.014 -3.249 -3.605 1.00 95.94 128 LEU A C 1
ATOM 999 O O . LEU A 1 128 ? 3.913 -3.117 -2.385 1.00 95.94 128 LEU A O 1
ATOM 1003 N N . ARG A 1 129 ? 4.277 -2.209 -4.412 1.00 96.44 129 ARG A N 1
ATOM 1004 C CA . ARG A 1 129 ? 4.489 -0.822 -3.944 1.00 96.44 129 ARG A CA 1
ATOM 1005 C C . ARG A 1 129 ? 3.349 -0.254 -3.094 1.00 96.44 129 ARG A C 1
ATOM 1007 O O . ARG A 1 129 ? 3.617 0.437 -2.111 1.00 96.44 129 ARG A O 1
ATOM 1014 N N . THR A 1 130 ? 2.084 -0.503 -3.446 1.00 96.94 130 THR A N 1
ATOM 1015 C CA . THR A 1 130 ? 0.931 0.052 -2.712 1.00 96.94 130 THR A CA 1
ATOM 1016 C C . THR A 1 130 ? 0.702 -0.688 -1.403 1.00 96.94 130 THR A C 1
ATOM 1018 O O . THR A 1 130 ? 0.406 -0.043 -0.400 1.00 96.94 130 THR A O 1
ATOM 1021 N N . MET A 1 131 ? 0.907 -2.009 -1.381 1.00 97.56 131 MET A N 1
ATOM 1022 C CA . MET A 1 131 ? 0.849 -2.793 -0.146 1.00 97.56 131 MET A CA 1
ATOM 1023 C C . MET A 1 131 ? 1.993 -2.412 0.798 1.00 97.56 131 MET A C 1
ATOM 1025 O O . MET A 1 131 ? 1.702 -1.999 1.915 1.00 97.56 131 MET A O 1
ATOM 1029 N N . GLN A 1 132 ? 3.252 -2.415 0.335 1.00 97.69 132 GLN A N 1
ATOM 1030 C CA . GLN A 1 132 ? 4.428 -1.955 1.101 1.00 97.69 132 GLN A CA 1
ATOM 1031 C C . GLN A 1 132 ? 4.219 -0.549 1.697 1.00 97.69 132 GLN A C 1
ATOM 1033 O O . GLN A 1 132 ? 4.441 -0.339 2.888 1.00 97.69 132 GLN A O 1
ATOM 1038 N N . THR A 1 133 ? 3.700 0.395 0.898 1.00 97.88 133 THR A N 1
ATOM 1039 C CA . THR A 1 133 ? 3.367 1.752 1.372 1.00 97.88 133 THR A CA 1
ATOM 1040 C C . THR A 1 133 ? 2.358 1.725 2.522 1.00 97.88 133 THR A C 1
ATOM 1042 O O . THR A 1 133 ? 2.557 2.380 3.545 1.00 97.88 133 THR A O 1
ATOM 1045 N N . ALA A 1 134 ? 1.256 0.993 2.351 1.00 97.62 134 ALA A N 1
ATOM 1046 C CA . ALA A 1 134 ? 0.154 0.997 3.303 1.00 97.62 134 ALA A CA 1
ATOM 1047 C C . ALA A 1 134 ? 0.519 0.301 4.622 1.00 97.62 134 ALA A C 1
ATOM 1049 O O . ALA A 1 134 ? 0.196 0.820 5.690 1.00 97.62 134 ALA A O 1
ATOM 1050 N N . VAL A 1 135 ? 1.215 -0.840 4.566 1.00 96.94 135 VAL A N 1
ATOM 1051 C CA . VAL A 1 135 ? 1.606 -1.593 5.770 1.00 96.94 135 VAL A CA 1
ATOM 1052 C C . VAL A 1 135 ? 2.686 -0.869 6.574 1.00 96.94 135 VAL A C 1
ATOM 1054 O O . VAL A 1 135 ? 2.604 -0.852 7.796 1.00 96.94 135 VAL A O 1
ATOM 1057 N N . GLY A 1 136 ? 3.644 -0.187 5.934 1.00 96.06 136 GLY A N 1
ATOM 1058 C CA . GLY A 1 136 ? 4.619 0.635 6.660 1.00 96.06 136 GLY A CA 1
ATOM 1059 C C . GLY A 1 136 ? 3.980 1.851 7.341 1.00 96.06 136 GLY A C 1
ATOM 1060 O O . GLY A 1 136 ? 4.267 2.129 8.507 1.00 96.06 136 GLY A O 1
ATOM 1061 N N . ALA A 1 137 ? 3.059 2.533 6.648 1.00 96.56 137 ALA A N 1
ATOM 1062 C CA . ALA A 1 137 ? 2.426 3.763 7.127 1.00 96.56 137 ALA A CA 1
ATOM 1063 C C . ALA A 1 137 ? 1.316 3.557 8.176 1.00 96.56 137 ALA A C 1
ATOM 1065 O O . ALA A 1 137 ? 1.167 4.393 9.066 1.00 96.56 137 ALA A O 1
ATOM 1066 N N . PHE A 1 138 ? 0.531 2.478 8.064 1.00 96.31 138 PHE A N 1
ATOM 1067 C CA . PHE A 1 138 ? -0.660 2.226 8.894 1.00 96.31 138 PHE A CA 1
ATOM 1068 C C . PHE A 1 138 ? -0.634 0.882 9.643 1.00 96.31 138 PHE A C 1
ATOM 1070 O O . PHE A 1 138 ? -1.592 0.568 10.349 1.00 96.31 138 PHE A O 1
ATOM 1077 N N . GLY A 1 139 ? 0.417 0.074 9.480 1.00 94.25 139 GLY A N 1
ATOM 1078 C CA . GLY A 1 139 ? 0.582 -1.200 10.179 1.00 94.25 139 GLY A CA 1
ATOM 1079 C C . GLY A 1 139 ? 0.952 -1.057 11.654 1.00 94.25 139 GLY A C 1
ATOM 1080 O O . GLY A 1 139 ? 1.196 0.041 12.157 1.00 94.25 139 GLY A O 1
ATOM 1081 N N . GLY A 1 140 ? 1.000 -2.192 12.349 1.00 87.50 140 GLY A N 1
ATOM 1082 C CA . GLY A 1 140 ? 1.256 -2.253 13.784 1.00 87.50 140 GLY A CA 1
ATOM 1083 C C . GLY A 1 140 ? 2.661 -1.805 14.182 1.00 87.50 140 GLY A C 1
ATOM 1084 O O . GLY A 1 140 ? 3.562 -1.646 13.354 1.00 87.50 140 GLY A O 1
ATOM 1085 N N . GLU A 1 141 ? 2.847 -1.601 15.484 1.00 78.50 141 GLU A N 1
ATOM 1086 C CA . GLU A 1 141 ? 4.169 -1.426 16.098 1.00 78.50 141 GLU A CA 1
ATOM 1087 C C . GLU A 1 141 ? 4.971 -2.740 16.085 1.00 78.50 141 GLU A C 1
ATOM 1089 O O . GLU A 1 141 ? 4.464 -3.786 15.677 1.00 78.50 141 GLU A O 1
ATOM 1094 N N . GLY A 1 142 ? 6.234 -2.696 16.519 1.00 69.25 142 GLY A N 1
ATOM 1095 C CA . GLY A 1 142 ? 7.082 -3.888 16.614 1.00 69.25 142 GLY A CA 1
ATOM 1096 C C . GLY A 1 142 ? 6.427 -5.032 17.404 1.00 69.25 142 GLY A C 1
ATOM 1097 O O . GLY A 1 142 ? 5.641 -4.804 18.331 1.00 69.25 142 GLY A O 1
ATOM 1098 N N . TYR A 1 143 ? 6.748 -6.270 17.021 1.00 64.19 143 TYR A N 1
ATOM 1099 C CA . TYR A 1 143 ? 6.264 -7.476 17.696 1.00 64.19 143 TYR A CA 1
ATOM 1100 C C . TYR A 1 143 ? 6.619 -7.424 19.190 1.00 64.19 143 TYR A C 1
ATOM 1102 O O . TYR A 1 143 ? 7.747 -7.091 19.552 1.00 64.19 143 TYR A O 1
ATOM 1110 N N . ARG A 1 144 ? 5.645 -7.715 20.059 1.00 66.06 144 ARG A N 1
ATOM 1111 C CA . ARG A 1 144 ? 5.833 -7.748 21.518 1.00 66.06 144 ARG A CA 1
ATOM 1112 C C . ARG A 1 144 ? 5.890 -9.203 21.959 1.00 66.06 144 ARG A C 1
ATOM 1114 O O . ARG A 1 144 ? 5.120 -10.017 21.450 1.00 66.06 144 ARG A O 1
ATOM 1121 N N . ASP A 1 145 ? 6.784 -9.511 22.891 1.00 62.38 145 ASP A N 1
ATOM 1122 C CA . ASP A 1 145 ? 7.082 -10.886 23.289 1.00 62.38 145 ASP A CA 1
ATOM 1123 C C . ASP A 1 145 ? 5.820 -11.677 23.676 1.00 62.38 145 ASP A C 1
ATOM 1125 O O . ASP A 1 145 ? 4.990 -11.218 24.463 1.00 62.38 145 ASP A O 1
ATOM 1129 N N . GLY A 1 146 ? 5.686 -12.883 23.118 1.00 65.19 146 GLY A N 1
ATOM 1130 C CA . GLY A 1 146 ? 4.637 -13.843 23.477 1.00 65.19 146 GLY A CA 1
ATOM 1131 C C . GLY A 1 146 ? 3.274 -13.695 22.785 1.00 65.19 146 GLY A C 1
ATOM 1132 O O . GLY A 1 146 ? 2.375 -14.463 23.120 1.00 65.19 146 GLY A O 1
ATOM 1133 N N . ILE A 1 147 ? 3.086 -12.771 21.832 1.00 68.50 147 ILE A N 1
ATOM 1134 C CA . ILE A 1 147 ? 1.808 -12.622 21.102 1.00 68.50 147 ILE A CA 1
ATOM 1135 C C . ILE A 1 147 ? 1.900 -13.256 19.706 1.00 68.50 147 ILE A C 1
ATOM 1137 O O . ILE A 1 147 ? 2.258 -12.576 18.750 1.00 68.50 147 ILE A O 1
ATOM 1141 N N . ASP A 1 148 ? 1.546 -14.540 19.584 1.00 75.31 148 ASP A N 1
ATOM 1142 C CA . ASP A 1 148 ? 1.481 -15.246 18.293 1.00 75.31 148 ASP A CA 1
ATOM 1143 C C . ASP A 1 148 ? 0.320 -14.723 17.426 1.00 75.31 148 ASP A C 1
ATOM 1145 O O . ASP A 1 148 ? -0.843 -15.103 17.583 1.00 75.31 148 ASP A O 1
ATOM 1149 N N . ILE A 1 149 ? 0.649 -13.790 16.533 1.00 82.88 149 ILE A N 1
ATOM 1150 C CA . ILE A 1 149 ? -0.238 -13.231 15.511 1.00 82.88 149 ILE A CA 1
ATOM 1151 C C . ILE A 1 149 ? 0.480 -13.212 14.157 1.00 82.88 149 ILE A C 1
ATOM 1153 O O . ILE A 1 149 ? 1.677 -12.915 14.096 1.00 82.88 149 ILE A O 1
ATOM 1157 N N . PRO A 1 150 ? -0.235 -13.455 13.044 1.00 86.44 150 PRO A N 1
ATOM 1158 C CA . PRO A 1 150 ? 0.355 -13.358 11.718 1.00 86.44 150 PRO A CA 1
ATOM 1159 C C . PRO A 1 150 ? 0.836 -11.920 11.455 1.00 86.44 150 PRO A C 1
ATOM 1161 O O . PRO A 1 150 ? 0.085 -10.967 11.709 1.00 86.44 150 PRO A O 1
ATOM 1164 N N . PRO A 1 151 ? 2.057 -11.724 10.922 1.00 92.50 151 PRO A N 1
ATOM 1165 C CA . PRO A 1 151 ? 2.530 -10.397 10.563 1.00 92.50 151 PRO A CA 1
ATOM 1166 C C . PRO A 1 151 ? 1.662 -9.800 9.450 1.00 92.50 151 PRO A C 1
ATOM 1168 O O . PRO A 1 151 ? 1.088 -10.503 8.614 1.00 92.50 151 PRO A O 1
ATOM 1171 N N . LEU A 1 152 ? 1.585 -8.473 9.423 1.00 94.81 152 LEU A N 1
ATOM 1172 C CA . LEU A 1 152 ? 0.963 -7.732 8.331 1.00 94.81 152 LEU A CA 1
ATOM 1173 C C . LEU A 1 152 ? 1.865 -7.711 7.089 1.00 94.81 152 LEU A C 1
ATOM 1175 O O . LEU A 1 152 ? 1.368 -7.738 5.965 1.00 94.81 152 LEU A O 1
ATOM 1179 N N . MET A 1 153 ? 3.183 -7.715 7.302 1.00 95.62 153 MET A N 1
ATOM 1180 C CA . MET A 1 153 ? 4.207 -7.906 6.277 1.00 95.62 153 MET A CA 1
ATOM 1181 C C . MET A 1 153 ? 5.372 -8.700 6.871 1.00 95.62 153 MET A C 1
ATOM 1183 O O . MET A 1 153 ? 5.827 -8.375 7.968 1.00 95.62 153 MET A O 1
ATOM 1187 N N . VAL A 1 154 ? 5.862 -9.722 6.171 1.00 94.25 154 VAL A N 1
ATOM 1188 C CA . VAL A 1 154 ? 7.062 -10.469 6.597 1.00 94.25 154 VAL A CA 1
ATOM 1189 C C . VAL A 1 154 ? 8.347 -9.659 6.389 1.00 94.25 154 VAL A C 1
ATOM 1191 O O . VAL A 1 154 ? 8.367 -8.659 5.670 1.00 94.25 154 VAL A O 1
ATOM 1194 N N . GLU A 1 155 ? 9.435 -10.096 7.019 1.00 92.69 155 GLU A N 1
ATOM 1195 C CA . GLU A 1 155 ? 10.768 -9.532 6.793 1.00 92.69 155 GLU A CA 1
ATOM 1196 C C . GLU A 1 155 ? 11.202 -9.687 5.325 1.00 92.69 155 GLU A C 1
ATOM 1198 O O . GLU A 1 155 ? 10.894 -10.684 4.672 1.00 92.69 155 GLU A O 1
ATOM 1203 N N . ASN A 1 156 ? 11.899 -8.674 4.800 1.00 91.38 156 ASN A N 1
ATOM 1204 C CA . ASN A 1 156 ? 12.374 -8.591 3.415 1.00 91.38 156 ASN A CA 1
ATOM 1205 C C . ASN A 1 156 ? 11.277 -8.785 2.341 1.00 91.38 156 ASN A C 1
ATOM 1207 O O . ASN A 1 156 ? 11.577 -9.132 1.199 1.00 91.38 156 ASN A O 1
ATOM 1211 N N . ALA A 1 157 ? 9.998 -8.545 2.662 1.00 91.00 157 ALA A N 1
ATOM 1212 C CA . ALA A 1 157 ? 8.902 -8.748 1.719 1.00 91.00 157 ALA A CA 1
ATOM 1213 C C . ALA A 1 157 ? 9.105 -7.937 0.425 1.00 91.00 157 ALA A C 1
ATOM 1215 O O . ALA A 1 157 ? 9.007 -6.704 0.428 1.00 91.00 157 ALA A O 1
ATOM 1216 N N . GLY A 1 158 ? 9.378 -8.643 -0.677 1.00 84.69 158 GLY A N 1
ATOM 1217 C CA . GLY A 1 158 ? 9.652 -8.048 -1.985 1.00 84.69 158 GLY A CA 1
ATOM 1218 C C . GLY A 1 158 ? 11.010 -7.348 -2.089 1.00 84.69 158 GLY A C 1
ATOM 1219 O O . GLY A 1 158 ? 11.039 -6.229 -2.595 1.00 84.69 158 GLY A O 1
ATOM 1220 N N . GLU A 1 159 ? 12.080 -7.973 -1.580 1.00 86.19 159 GLU A N 1
ATOM 1221 C CA . GLU A 1 159 ? 13.467 -7.461 -1.561 1.00 86.19 159 GLU A CA 1
ATOM 1222 C C . GLU A 1 159 ? 13.587 -6.032 -1.009 1.00 86.19 159 GLU A C 1
ATOM 1224 O O . GLU A 1 159 ? 14.297 -5.168 -1.519 1.00 86.19 159 GLU A O 1
ATOM 1229 N N . SER A 1 160 ? 12.823 -5.770 0.051 1.00 85.12 160 SER A N 1
ATOM 1230 C CA . SER A 1 160 ? 12.725 -4.457 0.690 1.00 85.12 160 SER A CA 1
ATOM 1231 C C . SER A 1 160 ? 13.825 -4.178 1.714 1.00 85.12 160 SER A C 1
ATOM 1233 O O . SER A 1 160 ? 13.975 -3.029 2.122 1.00 85.12 160 SER A O 1
ATOM 1235 N N . HIS A 1 161 ? 14.534 -5.214 2.179 1.00 87.88 161 HIS A N 1
ATOM 1236 C CA . HIS A 1 161 ? 15.408 -5.203 3.362 1.00 87.88 161 HIS A CA 1
ATOM 1237 C C . HIS A 1 161 ? 14.755 -4.587 4.619 1.00 87.88 161 HIS A C 1
ATOM 1239 O O . HIS A 1 161 ? 15.436 -4.127 5.533 1.00 87.88 161 HIS A O 1
ATOM 1245 N N . HIS A 1 162 ? 13.419 -4.583 4.666 1.00 88.69 162 HIS A N 1
ATOM 1246 C CA . HIS A 1 162 ? 12.628 -4.025 5.753 1.00 88.69 162 HIS A CA 1
ATOM 1247 C C . HIS A 1 162 ? 12.288 -5.125 6.780 1.00 88.69 162 HIS A C 1
ATOM 1249 O O . HIS A 1 162 ? 11.937 -6.237 6.367 1.00 88.69 162 HIS A O 1
ATOM 1255 N N . PRO A 1 163 ? 12.340 -4.849 8.098 1.00 91.06 163 PRO A N 1
ATOM 1256 C CA . PRO A 1 163 ? 11.913 -5.802 9.125 1.00 91.06 163 PRO A CA 1
ATOM 1257 C C . PRO A 1 163 ? 10.420 -6.147 9.010 1.00 91.06 163 PRO A C 1
ATOM 1259 O O . PRO A 1 163 ? 9.634 -5.406 8.412 1.00 91.06 163 PRO A O 1
ATOM 1262 N N . ALA A 1 164 ? 10.009 -7.263 9.615 1.00 92.50 164 ALA A N 1
ATOM 1263 C CA . ALA A 1 164 ? 8.601 -7.653 9.665 1.00 92.50 164 ALA A CA 1
ATOM 1264 C C . ALA A 1 164 ? 7.735 -6.593 10.378 1.00 92.50 164 ALA A C 1
ATOM 1266 O O . ALA A 1 164 ? 8.131 -6.020 11.394 1.00 92.50 164 ALA A O 1
ATOM 1267 N N . ILE A 1 165 ? 6.525 -6.361 9.864 1.00 93.50 165 ILE A N 1
ATOM 1268 C CA . ILE A 1 165 ? 5.551 -5.409 10.416 1.00 93.50 165 ILE A CA 1
ATOM 1269 C C . ILE A 1 165 ? 4.395 -6.190 11.037 1.00 93.50 165 ILE A C 1
ATOM 1271 O O . ILE A 1 165 ? 3.807 -7.067 10.401 1.00 93.50 165 ILE A O 1
ATOM 1275 N N . SER A 1 166 ? 4.044 -5.854 12.277 1.00 92.31 166 SER A N 1
ATOM 1276 C CA . SER A 1 166 ? 2.966 -6.516 13.013 1.00 92.31 166 SER A CA 1
ATOM 1277 C C . SER A 1 166 ? 1.571 -6.135 12.506 1.00 92.31 166 SER A C 1
ATOM 1279 O O . SER A 1 166 ? 1.357 -5.043 11.977 1.00 92.31 166 SER A O 1
ATOM 1281 N N . SER A 1 167 ? 0.598 -7.017 12.735 1.00 91.25 167 SER A N 1
ATOM 1282 C CA . SER A 1 167 ? -0.837 -6.711 12.644 1.00 91.25 167 SER A CA 1
ATOM 1283 C C . SER A 1 167 ? -1.430 -6.203 13.975 1.00 91.25 167 SER A C 1
ATOM 1285 O O . SER A 1 167 ? -2.618 -5.895 14.059 1.00 91.25 167 SER A O 1
ATOM 1287 N N . LEU A 1 168 ? -0.621 -6.082 15.038 1.00 89.25 168 LEU A N 1
ATOM 1288 C CA . LEU A 1 168 ? -1.090 -5.638 16.354 1.00 89.25 168 LEU A CA 1
ATOM 1289 C C . LEU A 1 168 ? -1.480 -4.153 16.358 1.00 89.25 168 LEU A C 1
ATOM 1291 O O . LEU A 1 168 ? -0.673 -3.287 16.021 1.00 89.25 168 LEU A O 1
ATOM 1295 N N . ASN A 1 169 ? -2.684 -3.855 16.853 1.00 86.94 169 ASN A N 1
ATOM 1296 C CA . ASN A 1 169 ? -3.231 -2.500 17.018 1.00 86.94 169 ASN A CA 1
ATOM 1297 C C . ASN A 1 169 ? -3.353 -1.671 15.721 1.00 86.94 169 ASN A C 1
ATOM 1299 O O . ASN A 1 169 ? -3.533 -0.455 15.805 1.00 86.94 169 ASN A O 1
ATOM 1303 N N . CYS A 1 170 ? -3.282 -2.293 14.540 1.00 89.88 170 CYS A N 1
ATOM 1304 C CA . CYS A 1 170 ? -3.600 -1.636 13.274 1.00 89.88 170 CYS A CA 1
ATOM 1305 C C . CYS A 1 170 ? -5.070 -1.877 12.871 1.00 89.88 170 CYS A C 1
ATOM 1307 O O . CYS A 1 170 ? -5.680 -2.853 13.318 1.00 89.88 170 CYS A O 1
ATOM 1309 N N . PRO A 1 171 ? -5.660 -1.022 12.015 1.00 93.38 171 PRO A N 1
ATOM 1310 C CA . PRO A 1 171 ? -6.920 -1.337 11.341 1.00 93.38 171 PRO A CA 1
ATOM 1311 C C . PRO A 1 171 ? -6.810 -2.611 10.480 1.00 93.38 171 PRO A C 1
ATOM 1313 O O . PRO A 1 171 ? -5.702 -3.003 10.102 1.00 93.38 171 PRO A O 1
ATOM 1316 N N . PRO A 1 172 ? -7.937 -3.246 10.106 1.00 95.62 172 PRO A N 1
ATOM 1317 C CA . PRO A 1 172 ? -7.943 -4.305 9.101 1.00 95.62 172 PRO A CA 1
ATOM 1318 C C . PRO A 1 172 ? -7.502 -3.771 7.729 1.00 95.62 172 PRO A C 1
ATOM 1320 O O . PRO A 1 172 ? -7.803 -2.631 7.365 1.00 95.62 172 PRO A O 1
ATOM 1323 N N . PHE A 1 173 ? -6.832 -4.621 6.948 1.00 97.00 173 PHE A N 1
ATOM 1324 C CA . PHE A 1 173 ? -6.374 -4.322 5.589 1.00 97.00 173 PHE A CA 1
ATOM 1325 C C . PHE A 1 173 ? -7.120 -5.188 4.573 1.00 97.00 173 PHE A C 1
ATOM 1327 O O . PHE A 1 173 ? -7.190 -6.404 4.739 1.00 97.00 173 PHE A O 1
ATOM 1334 N N . VAL A 1 174 ? -7.639 -4.580 3.502 1.00 96.19 174 VAL A N 1
ATOM 1335 C CA . VAL A 1 174 ? -8.349 -5.291 2.424 1.00 96.19 174 VAL A CA 1
ATOM 1336 C C . VAL A 1 174 ? -7.815 -4.873 1.054 1.00 96.19 174 VAL A C 1
ATOM 1338 O O . VAL A 1 174 ? -7.784 -3.688 0.719 1.00 96.19 174 VAL A O 1
ATOM 1341 N N . ALA A 1 175 ? -7.421 -5.848 0.238 1.00 95.12 175 ALA A N 1
ATOM 1342 C CA . ALA A 1 175 ? -6.913 -5.636 -1.112 1.00 95.12 175 ALA A CA 1
ATOM 1343 C C . ALA A 1 175 ? -8.033 -5.684 -2.166 1.00 95.12 175 ALA A C 1
ATOM 1345 O O . ALA A 1 175 ? -8.780 -6.662 -2.260 1.00 95.12 175 ALA A O 1
ATOM 1346 N N . VAL A 1 176 ? -8.124 -4.638 -2.994 1.00 92.81 176 VAL A N 1
ATOM 1347 C CA . VAL A 1 176 ? -9.197 -4.433 -3.979 1.00 92.81 176 VAL A CA 1
ATOM 1348 C C . VAL A 1 176 ? -8.606 -4.049 -5.339 1.00 92.81 176 VAL A C 1
ATOM 1350 O O . VAL A 1 176 ? -7.952 -3.020 -5.480 1.00 92.81 176 VAL A O 1
ATOM 1353 N N . GLU A 1 177 ? -8.872 -4.856 -6.372 1.00 88.25 177 GLU A N 1
ATOM 1354 C CA . GLU A 1 177 ? -8.343 -4.650 -7.739 1.00 88.25 177 GLU A CA 1
ATOM 1355 C C . GLU A 1 177 ? -8.732 -3.285 -8.337 1.00 88.25 177 GLU A C 1
ATOM 1357 O O . GLU A 1 177 ? -7.959 -2.694 -9.086 1.00 88.25 177 GLU A O 1
ATOM 1362 N N . LEU A 1 178 ? -9.911 -2.760 -7.976 1.00 87.31 178 LEU A N 1
ATOM 1363 C CA . LEU A 1 178 ? -10.423 -1.460 -8.433 1.00 87.31 178 LEU A CA 1
ATOM 1364 C C . LEU A 1 178 ? -9.670 -0.251 -7.858 1.00 87.31 178 LEU A C 1
ATOM 1366 O O . LEU A 1 178 ? -9.889 0.864 -8.319 1.00 87.31 178 LEU A O 1
ATOM 1370 N N . CYS A 1 179 ? -8.792 -0.448 -6.873 1.00 86.38 179 CYS A N 1
ATOM 1371 C CA . CYS A 1 179 ? -7.953 0.617 -6.323 1.00 86.38 179 CYS A CA 1
ATOM 1372 C C . CYS A 1 179 ? -6.625 0.790 -7.080 1.00 86.38 179 CYS A C 1
ATOM 1374 O O . CYS A 1 179 ? -5.811 1.624 -6.683 1.00 86.38 179 CYS A O 1
ATOM 1376 N N . ARG A 1 180 ? -6.376 0.006 -8.140 1.00 85.19 180 ARG A N 1
ATOM 1377 C CA . ARG A 1 180 ? -5.173 0.122 -8.976 1.00 85.19 180 ARG A CA 1
ATOM 1378 C C . ARG A 1 180 ? -5.142 1.443 -9.744 1.00 85.19 180 ARG A C 1
ATOM 1380 O O . ARG A 1 180 ? -6.114 1.807 -10.394 1.00 85.19 180 ARG A O 1
ATOM 1387 N N . GLU A 1 181 ? -3.980 2.091 -9.730 1.00 75.81 181 GLU A N 1
ATOM 1388 C CA . GLU A 1 181 ? -3.702 3.334 -10.465 1.00 75.81 181 GLU A CA 1
ATOM 1389 C C . GLU A 1 181 ? -3.881 3.196 -11.985 1.00 75.81 181 GLU A C 1
ATOM 1391 O O . GLU A 1 181 ? -4.519 4.042 -12.604 1.00 75.81 181 GLU A O 1
ATOM 1396 N N . HIS A 1 182 ? -3.385 2.102 -12.572 1.00 78.25 182 HIS A N 1
ATOM 1397 C CA . HIS A 1 182 ? -3.541 1.794 -13.990 1.00 78.25 182 HIS A CA 1
ATOM 1398 C C . HIS A 1 182 ? -3.790 0.297 -14.224 1.00 78.25 182 HIS A C 1
ATOM 1400 O O . HIS A 1 182 ? -3.249 -0.585 -13.544 1.00 78.25 182 HIS A O 1
ATOM 1406 N N . LEU A 1 183 ? -4.594 0.012 -15.251 1.00 77.56 183 LEU A N 1
ATOM 1407 C CA . LEU A 1 183 ? -4.734 -1.304 -15.881 1.00 77.56 183 LEU A CA 1
ATOM 1408 C C . LEU A 1 183 ? -3.968 -1.315 -17.219 1.00 77.56 183 LEU A C 1
ATOM 1410 O O . LEU A 1 183 ? -4.523 -1.661 -18.259 1.00 77.56 183 LEU A O 1
ATOM 1414 N N . GLY A 1 184 ? -2.722 -0.829 -17.189 1.00 72.25 184 GLY A N 1
ATOM 1415 C CA . GLY A 1 184 ? -1.910 -0.541 -18.370 1.00 72.25 184 GLY A CA 1
ATOM 1416 C C . GLY A 1 184 ? -1.189 -1.746 -18.981 1.00 72.25 184 GLY A C 1
ATOM 1417 O O . GLY A 1 184 ? -1.222 -2.864 -18.466 1.00 72.25 184 GLY A O 1
ATOM 1418 N N . VAL A 1 185 ? -0.504 -1.477 -20.097 1.00 81.19 185 VAL A N 1
ATOM 1419 C CA . VAL A 1 185 ? 0.365 -2.436 -20.807 1.00 81.19 185 VAL A CA 1
ATOM 1420 C C . VAL A 1 185 ? 1.743 -2.601 -20.156 1.00 81.19 185 VAL A C 1
ATOM 1422 O O . VAL A 1 185 ? 2.449 -3.563 -20.448 1.00 81.19 185 VAL A O 1
ATOM 1425 N N . HIS A 1 186 ? 2.131 -1.676 -19.276 1.00 88.62 186 HIS A N 1
ATOM 1426 C CA . HIS A 1 186 ? 3.441 -1.651 -18.632 1.00 88.62 186 HIS A CA 1
ATOM 1427 C C . HIS A 1 186 ? 3.583 -2.798 -17.616 1.00 88.62 186 HIS A C 1
ATOM 1429 O O . HIS A 1 186 ? 2.694 -2.965 -16.774 1.00 88.62 186 HIS A O 1
ATOM 1435 N N . PRO A 1 187 ? 4.692 -3.569 -17.616 1.00 90.25 187 PRO A N 1
ATOM 1436 C CA . PRO A 1 187 ? 4.910 -4.637 -16.640 1.00 90.25 187 PRO A CA 1
ATOM 1437 C C . PRO A 1 187 ? 4.760 -4.182 -15.183 1.00 90.25 187 PRO A C 1
ATOM 1439 O O . PRO A 1 187 ? 4.221 -4.935 -14.374 1.00 90.25 187 PRO A O 1
ATOM 1442 N N . CYS A 1 188 ? 5.130 -2.938 -14.856 1.00 89.69 188 CYS A N 1
ATOM 1443 C CA . CYS A 1 188 ? 4.975 -2.373 -13.513 1.00 89.69 188 CYS A CA 1
ATOM 1444 C C . CYS A 1 188 ? 3.526 -2.171 -13.055 1.00 89.69 188 CYS A C 1
ATOM 1446 O O . CYS A 1 188 ? 3.289 -2.087 -11.852 1.00 89.69 188 CYS A O 1
ATOM 1448 N N . ASP A 1 189 ? 2.553 -2.101 -13.962 1.00 88.94 189 ASP A N 1
ATOM 1449 C CA . ASP A 1 189 ? 1.132 -2.059 -13.597 1.00 88.94 189 ASP A CA 1
ATOM 1450 C C . ASP A 1 189 ? 0.571 -3.459 -13.360 1.00 88.94 189 ASP A C 1
ATOM 1452 O O . ASP A 1 189 ? -0.467 -3.622 -12.721 1.00 88.94 189 ASP A O 1
ATOM 1456 N N . ARG A 1 190 ? 1.232 -4.496 -13.878 1.00 90.06 190 ARG A N 1
ATOM 1457 C CA . ARG A 1 190 ? 0.858 -5.881 -13.610 1.00 90.06 190 ARG A CA 1
ATOM 1458 C C . ARG A 1 190 ? 1.357 -6.267 -12.214 1.00 90.06 190 ARG A C 1
ATOM 1460 O O . ARG A 1 190 ? 2.415 -5.834 -11.768 1.00 90.06 190 ARG A O 1
ATOM 1467 N N . ARG A 1 191 ? 0.579 -7.116 -11.549 1.00 91.94 191 ARG A N 1
ATOM 1468 C CA . ARG A 1 191 ? 0.838 -7.636 -10.202 1.00 91.94 191 ARG A CA 1
ATOM 1469 C C . ARG A 1 191 ? 1.129 -9.134 -10.229 1.00 91.94 191 ARG A C 1
ATOM 1471 O O . ARG A 1 191 ? 0.664 -9.830 -11.138 1.00 91.94 191 ARG A O 1
ATOM 1478 N N . LYS A 1 192 ? 1.793 -9.642 -9.191 1.00 92.25 192 LYS A N 1
ATOM 1479 C CA . LYS A 1 192 ? 1.945 -11.084 -8.935 1.00 92.25 192 LYS A CA 1
ATOM 1480 C C . LYS A 1 192 ? 0.601 -11.765 -8.650 1.00 92.25 192 LYS A C 1
ATOM 1482 O O . LYS A 1 192 ? -0.453 -11.119 -8.539 1.00 92.25 192 LYS A O 1
ATOM 1487 N N . SER A 1 193 ? 0.597 -13.095 -8.576 1.00 92.25 193 SER A N 1
ATOM 1488 C CA . SER A 1 193 ? -0.573 -13.837 -8.114 1.00 92.25 193 SER A CA 1
ATOM 1489 C C . SER A 1 193 ? -0.755 -13.654 -6.606 1.00 92.25 193 SER A C 1
ATOM 1491 O O . SER A 1 193 ? 0.192 -13.489 -5.841 1.00 92.25 193 SER A O 1
ATOM 1493 N N . ILE A 1 194 ? -1.995 -13.751 -6.129 1.00 91.44 194 ILE A N 1
ATOM 1494 C CA . ILE A 1 194 ? -2.260 -13.609 -4.692 1.00 91.44 194 ILE A CA 1
ATOM 1495 C C . ILE A 1 194 ? -1.757 -14.829 -3.889 1.00 91.44 194 ILE A C 1
ATOM 1497 O O . ILE A 1 194 ? -1.658 -14.773 -2.667 1.00 91.44 194 ILE A O 1
ATOM 1501 N N . ASN A 1 195 ? -1.393 -15.928 -4.555 1.00 93.19 195 ASN A N 1
ATOM 1502 C CA . ASN A 1 195 ? -0.713 -17.039 -3.890 1.00 93.19 195 ASN A CA 1
ATOM 1503 C C . ASN A 1 195 ? 0.741 -16.679 -3.530 1.00 93.19 195 ASN A C 1
ATOM 1505 O O . ASN A 1 195 ? 1.226 -17.166 -2.517 1.00 93.19 195 ASN A O 1
ATOM 1509 N N . GLU A 1 196 ? 1.386 -15.778 -4.280 1.00 94.44 196 GLU A N 1
ATOM 1510 C CA . GLU A 1 196 ? 2.693 -15.196 -3.928 1.00 94.44 196 GLU A CA 1
ATOM 1511 C C . GLU A 1 196 ? 2.562 -14.091 -2.868 1.00 94.44 196 GLU A C 1
ATOM 1513 O O . GLU A 1 196 ? 3.429 -13.956 -2.012 1.00 94.44 196 GLU A O 1
ATOM 1518 N N . TYR A 1 197 ? 1.469 -13.316 -2.867 1.00 95.00 197 TYR A N 1
ATOM 1519 C CA . TYR A 1 197 ? 1.269 -12.262 -1.860 1.00 95.00 197 TYR A CA 1
ATOM 1520 C C . TYR A 1 197 ? 0.839 -12.760 -0.481 1.00 95.00 197 TYR A C 1
ATOM 1522 O O . TYR A 1 197 ? 1.224 -12.153 0.510 1.00 95.00 197 TYR A O 1
ATOM 1530 N N . ARG A 1 198 ? 0.065 -13.846 -0.384 1.00 94.00 198 ARG A N 1
ATOM 1531 C CA . ARG A 1 198 ? -0.368 -14.417 0.907 1.00 94.00 198 ARG A CA 1
ATOM 1532 C C . ARG A 1 198 ? 0.771 -14.694 1.902 1.00 94.00 198 ARG A C 1
ATOM 1534 O O . ARG A 1 198 ? 0.606 -14.298 3.049 1.00 94.00 198 ARG A O 1
ATOM 1541 N N . PRO A 1 199 ? 1.897 -15.336 1.530 1.00 95.44 199 PRO A N 1
ATOM 1542 C CA . PRO A 1 199 ? 3.017 -15.512 2.456 1.00 95.44 199 PRO A CA 1
ATOM 1543 C C . PRO A 1 199 ? 3.760 -14.203 2.760 1.00 95.44 199 PRO A C 1
ATOM 1545 O O . PRO A 1 199 ? 4.363 -14.102 3.819 1.00 95.44 199 PRO A O 1
ATOM 1548 N N . LEU A 1 200 ? 3.708 -13.200 1.872 1.00 95.88 200 LEU A N 1
ATOM 1549 C CA . LEU A 1 200 ? 4.378 -11.909 2.074 1.00 95.88 200 LEU A CA 1
ATOM 1550 C C . LEU A 1 200 ? 3.579 -10.940 2.959 1.00 95.88 200 LEU A C 1
ATOM 1552 O O . LEU A 1 200 ? 4.165 -10.186 3.734 1.00 95.88 200 LEU A O 1
ATOM 1556 N N . PHE A 1 201 ? 2.248 -10.987 2.864 1.00 96.56 201 PHE A N 1
ATOM 1557 C CA . PHE A 1 201 ? 1.307 -10.135 3.595 1.00 96.56 201 PHE A CA 1
ATOM 1558 C C . PHE A 1 201 ? 0.179 -10.956 4.266 1.00 96.56 201 PHE A C 1
ATOM 1560 O O . PHE A 1 201 ? -0.987 -10.821 3.875 1.00 96.56 201 PHE A O 1
ATOM 1567 N N . PRO A 1 202 ? 0.482 -11.827 5.255 1.00 95.00 202 PRO A N 1
ATOM 1568 C CA . PRO A 1 202 ? -0.490 -12.782 5.801 1.00 95.00 202 PRO A CA 1
ATOM 1569 C C . PRO A 1 202 ? -1.788 -12.179 6.357 1.00 95.00 202 PRO A C 1
ATOM 1571 O O . PRO A 1 202 ? -2.841 -12.801 6.226 1.00 95.00 202 PRO A O 1
ATOM 1574 N N . ALA A 1 203 ? -1.733 -10.985 6.961 1.00 95.19 203 ALA A N 1
ATOM 1575 C CA . ALA A 1 203 ? -2.900 -10.335 7.570 1.00 95.19 203 ALA A CA 1
ATOM 1576 C C . ALA A 1 203 ? -3.687 -9.379 6.642 1.00 95.19 203 ALA A C 1
ATOM 1578 O O . ALA A 1 203 ? -4.633 -8.739 7.102 1.00 95.19 203 ALA A O 1
ATOM 1579 N N . ILE A 1 204 ? -3.340 -9.267 5.352 1.00 95.88 204 ILE A N 1
ATOM 1580 C CA . ILE A 1 204 ? -4.176 -8.548 4.374 1.00 95.88 204 ILE A CA 1
ATOM 1581 C C . ILE A 1 204 ? -5.271 -9.492 3.866 1.00 95.88 204 ILE A C 1
ATOM 1583 O O . ILE A 1 204 ? -4.978 -10.555 3.316 1.00 95.88 204 ILE A O 1
ATOM 1587 N N . ASP A 1 205 ? -6.543 -9.099 3.979 1.00 95.44 205 ASP A N 1
ATOM 1588 C CA . ASP A 1 205 ? -7.613 -9.841 3.317 1.00 95.44 205 ASP A CA 1
ATOM 1589 C C . ASP A 1 205 ? -7.615 -9.559 1.810 1.00 95.44 205 ASP A C 1
ATOM 1591 O O . ASP A 1 205 ? -7.762 -8.430 1.344 1.00 95.44 205 ASP A O 1
ATOM 1595 N N . PHE A 1 206 ? -7.521 -10.630 1.032 1.00 93.00 206 PHE A N 1
ATOM 1596 C CA . PHE A 1 206 ? -7.655 -10.601 -0.416 1.00 93.00 206 PHE A CA 1
ATOM 1597 C C . PHE A 1 206 ? -8.963 -11.281 -0.872 1.00 93.00 206 PHE A C 1
ATOM 1599 O O . PHE A 1 206 ? -8.982 -11.906 -1.934 1.00 93.00 206 PHE A O 1
ATOM 1606 N N . SER A 1 207 ? -10.045 -11.287 -0.093 1.00 88.31 207 SER A N 1
ATOM 1607 C CA . SER A 1 207 ? -11.316 -11.907 -0.506 1.00 88.31 207 SER A CA 1
ATOM 1608 C C . SER A 1 207 ? -11.931 -11.205 -1.727 1.00 88.31 207 SER A C 1
ATOM 1610 O O . SER A 1 207 ? -12.402 -11.867 -2.655 1.00 88.31 207 SER A O 1
ATOM 1612 N N . LEU A 1 208 ? -11.823 -9.873 -1.795 1.00 77.50 208 LEU A N 1
ATOM 1613 C CA . LEU A 1 208 ? -12.479 -9.007 -2.784 1.00 77.50 208 LEU A CA 1
A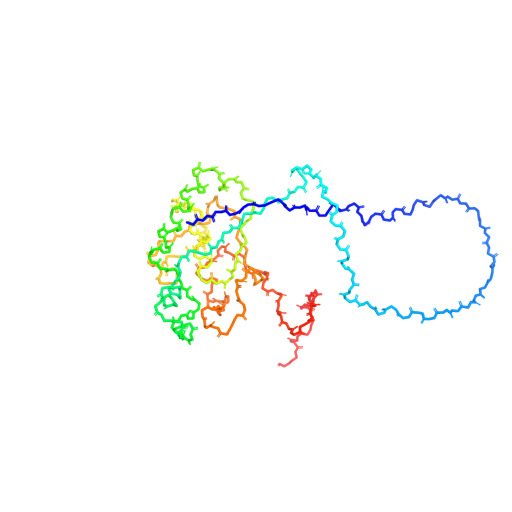TOM 1614 C C . LEU A 1 208 ? -11.833 -8.989 -4.190 1.00 77.50 208 LEU A C 1
ATOM 1616 O O . LEU A 1 208 ? -12.137 -8.121 -5.006 1.00 77.50 208 LEU A O 1
ATOM 1620 N N . LYS A 1 209 ? -11.019 -10.000 -4.532 1.00 58.97 209 LYS A N 1
ATOM 1621 C CA . LYS A 1 209 ? -10.502 -10.264 -5.900 1.00 58.97 209 LYS A CA 1
ATOM 1622 C C . LYS A 1 209 ? -11.594 -10.333 -6.976 1.00 58.97 209 LYS A C 1
ATOM 1624 O O . LYS A 1 209 ? -11.311 -10.202 -8.163 1.00 58.97 209 LYS A O 1
ATOM 1629 N N . ALA A 1 210 ? -12.821 -10.671 -6.580 1.00 45.00 210 ALA A N 1
ATOM 1630 C CA . ALA A 1 210 ? -13.853 -11.235 -7.446 1.00 45.00 210 ALA A CA 1
ATOM 1631 C C . ALA A 1 210 ? -14.601 -10.225 -8.342 1.00 45.00 210 ALA A C 1
ATOM 1633 O O . ALA A 1 210 ? -15.720 -10.505 -8.764 1.00 45.00 210 ALA A O 1
ATOM 1634 N N . MET A 1 211 ? -13.980 -9.098 -8.707 1.00 40.34 211 MET A N 1
ATOM 1635 C CA . MET A 1 211 ? -14.396 -8.320 -9.879 1.00 40.34 211 MET A CA 1
ATOM 1636 C C . MET A 1 211 ? -13.405 -8.525 -11.031 1.00 40.34 211 MET A C 1
ATOM 1638 O O . MET A 1 211 ? -12.694 -7.618 -11.459 1.00 40.34 211 MET A O 1
ATOM 1642 N N . ARG A 1 212 ? -13.377 -9.761 -11.553 1.00 39.28 212 ARG A N 1
ATOM 1643 C CA . ARG A 1 212 ? -12.796 -10.052 -12.871 1.00 39.28 212 ARG A CA 1
ATOM 1644 C C . ARG A 1 212 ? -13.471 -9.136 -13.892 1.00 39.28 212 ARG A C 1
ATOM 1646 O O . ARG A 1 212 ? -14.663 -9.290 -14.147 1.00 39.28 212 ARG A O 1
ATOM 1653 N N . ILE A 1 213 ? -12.712 -8.231 -14.505 1.00 39.56 213 ILE A N 1
ATOM 1654 C CA . ILE A 1 213 ? -13.191 -7.418 -15.629 1.00 39.56 213 ILE A CA 1
ATOM 1655 C C . ILE A 1 213 ? -13.228 -8.307 -16.881 1.00 39.56 213 ILE A C 1
ATOM 1657 O O . ILE A 1 213 ? -12.380 -8.229 -17.767 1.00 39.56 213 ILE A O 1
ATOM 1661 N N . PHE A 1 214 ? -14.225 -9.190 -16.941 1.00 33.88 214 PHE A N 1
ATOM 1662 C CA . PHE A 1 214 ? -14.634 -9.826 -18.186 1.00 33.88 214 PHE A CA 1
ATOM 1663 C C . PHE A 1 214 ? -15.393 -8.783 -19.011 1.00 33.88 214 PHE A C 1
ATOM 1665 O O . PHE A 1 214 ? -16.508 -8.399 -18.659 1.00 33.88 214 PHE A O 1
ATOM 1672 N N . CYS A 1 215 ? -14.731 -8.299 -20.066 1.00 34.81 215 CYS A N 1
ATOM 1673 C CA . CYS A 1 215 ? -15.237 -7.456 -21.156 1.00 34.81 215 CYS A CA 1
ATOM 1674 C C . CYS A 1 215 ? -16.675 -6.908 -20.967 1.00 34.81 215 CYS A C 1
ATOM 1676 O O . CYS A 1 215 ? -17.652 -7.471 -21.460 1.00 34.81 215 CYS A O 1
ATOM 1678 N N . GLY A 1 216 ? -16.802 -5.793 -20.241 1.00 37.56 216 GLY A N 1
ATOM 1679 C CA . GLY A 1 216 ? -18.014 -4.967 -20.241 1.00 37.56 216 GLY A CA 1
ATOM 1680 C C . GLY A 1 216 ? -19.246 -5.472 -19.473 1.00 37.56 216 GLY A C 1
ATOM 1681 O O . GLY A 1 216 ? -20.296 -4.848 -19.614 1.00 37.56 216 GLY A O 1
ATOM 1682 N N . LYS A 1 217 ? -19.181 -6.539 -18.656 1.00 33.00 217 LYS A N 1
ATOM 1683 C CA . LYS A 1 217 ? -20.328 -6.953 -17.811 1.00 33.00 217 LYS A CA 1
ATOM 1684 C C . LYS A 1 217 ? -19.959 -7.263 -16.359 1.00 33.00 217 LYS A C 1
ATOM 1686 O O . LYS A 1 217 ? -19.281 -8.245 -16.075 1.00 33.00 217 LYS A O 1
ATOM 1691 N N . LEU A 1 218 ? -20.519 -6.484 -15.427 1.00 31.64 218 LEU A N 1
ATOM 1692 C CA . LEU A 1 218 ? -20.624 -6.888 -14.022 1.00 31.64 218 LEU A CA 1
ATOM 1693 C C . LEU A 1 218 ? -21.613 -8.056 -13.903 1.00 31.64 218 LEU A C 1
ATOM 1695 O O . LEU A 1 218 ? -22.808 -7.886 -14.141 1.00 31.64 218 LEU A O 1
ATOM 1699 N N . ILE A 1 219 ? -21.128 -9.217 -13.465 1.00 35.19 219 ILE A N 1
ATOM 1700 C CA . ILE A 1 219 ? -21.960 -10.304 -12.939 1.00 35.19 219 ILE A CA 1
ATOM 1701 C C . ILE A 1 219 ? -21.408 -10.671 -11.562 1.00 35.19 219 ILE A C 1
ATOM 1703 O O . ILE A 1 219 ? -20.282 -11.142 -11.429 1.00 35.19 219 ILE A O 1
ATOM 1707 N N . LEU A 1 220 ? -22.204 -10.418 -10.523 1.00 31.34 220 LEU A N 1
ATOM 1708 C CA . LEU A 1 220 ? -21.839 -10.686 -9.135 1.00 31.34 220 LEU A CA 1
ATOM 1709 C C . LEU A 1 220 ? -22.169 -12.152 -8.797 1.00 31.34 220 LEU A C 1
ATOM 1711 O O . LEU A 1 220 ? -23.293 -12.455 -8.392 1.00 31.34 220 LEU A O 1
ATOM 1715 N N . GLU A 1 221 ? -21.218 -13.072 -8.996 1.00 36.72 221 GLU A N 1
ATOM 1716 C CA . GLU A 1 221 ? -21.445 -14.524 -8.876 1.00 36.72 221 GLU A CA 1
ATOM 1717 C C . GLU A 1 221 ? -21.734 -15.017 -7.443 1.00 36.72 221 GLU A C 1
ATOM 1719 O O . GLU A 1 221 ? -20.922 -15.658 -6.775 1.00 36.72 221 GLU A O 1
ATOM 1724 N N . LYS A 1 222 ? -22.979 -14.840 -6.993 1.00 34.75 222 LYS A N 1
ATOM 1725 C CA . LYS A 1 222 ? -23.556 -15.604 -5.878 1.00 34.75 222 LYS A CA 1
ATOM 1726 C C . LYS A 1 222 ? -23.907 -17.047 -6.294 1.00 34.75 222 LYS A C 1
ATOM 1728 O O . LYS A 1 222 ? -25.074 -17.421 -6.184 1.00 34.75 222 LYS A O 1
ATOM 1733 N N . ARG A 1 223 ? -22.931 -17.855 -6.752 1.00 34.72 223 ARG A N 1
ATOM 1734 C CA . ARG A 1 223 ? -22.949 -19.346 -6.730 1.00 34.72 223 ARG A CA 1
ATOM 1735 C C . ARG A 1 223 ? -21.722 -19.976 -7.418 1.00 34.72 223 ARG A C 1
ATOM 1737 O O . ARG A 1 223 ? -21.736 -20.198 -8.617 1.00 34.72 223 ARG A O 1
ATOM 1744 N N . MET A 1 224 ? -20.761 -20.435 -6.616 1.00 31.31 224 MET A N 1
ATOM 1745 C CA . MET A 1 224 ? -19.862 -21.552 -6.964 1.00 31.31 224 MET A CA 1
ATOM 1746 C C . MET A 1 224 ? -20.018 -22.663 -5.912 1.00 31.31 224 MET A C 1
ATOM 1748 O O . MET A 1 224 ? -19.150 -22.911 -5.081 1.00 31.31 224 MET A O 1
ATOM 1752 N N . LYS A 1 225 ? -21.218 -23.265 -5.892 1.00 33.66 225 LYS A N 1
ATOM 1753 C CA . LYS A 1 225 ? -21.589 -24.462 -5.102 1.00 33.66 225 LYS A CA 1
ATOM 1754 C C . LYS A 1 225 ? -22.571 -25.364 -5.877 1.00 33.66 225 LYS A C 1
ATOM 1756 O O . LYS A 1 225 ? -23.606 -25.779 -5.357 1.00 33.66 225 LYS A O 1
ATOM 1761 N N . LYS A 1 226 ? -22.261 -25.610 -7.151 1.00 35.09 226 LYS A N 1
ATOM 1762 C CA . LYS A 1 226 ? -22.747 -26.714 -8.001 1.00 35.09 226 LYS A CA 1
ATOM 1763 C C . LYS A 1 226 ? -21.946 -26.675 -9.307 1.00 35.09 226 LYS A C 1
ATOM 1765 O O . LYS A 1 226 ? -21.678 -25.566 -9.756 1.00 35.09 226 LYS A O 1
ATOM 1770 N N . LEU A 1 227 ? -21.657 -27.846 -9.894 1.00 32.19 227 LEU A N 1
ATOM 1771 C CA . LEU A 1 227 ? -20.678 -28.060 -10.984 1.00 32.19 227 LEU A CA 1
ATOM 1772 C C . LEU A 1 227 ? -19.232 -27.782 -10.504 1.00 32.19 227 LEU A C 1
ATOM 1774 O O . LEU A 1 227 ? -19.000 -26.755 -9.874 1.00 32.19 227 LEU A O 1
ATOM 1778 N N . GLN A 1 228 ? -18.211 -28.620 -10.700 1.00 30.50 228 GLN A N 1
ATOM 1779 C CA . GLN A 1 228 ? -18.070 -30.031 -11.122 1.00 30.50 228 GLN A CA 1
ATOM 1780 C C . GLN A 1 228 ? -16.801 -30.568 -10.411 1.00 30.50 228 GLN A C 1
ATOM 1782 O O . GLN A 1 228 ? -15.903 -29.779 -10.128 1.00 30.50 228 GLN A O 1
ATOM 1787 N N . LEU A 1 229 ? -16.636 -31.8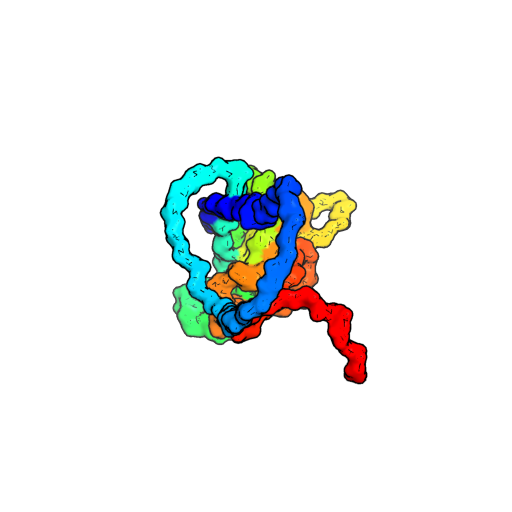44 -10.051 1.00 35.28 229 LEU A N 1
ATOM 1788 C CA . LEU A 1 229 ? -17.579 -32.971 -9.970 1.00 35.28 229 LEU A CA 1
ATOM 1789 C C . LEU A 1 229 ? -18.223 -33.465 -11.284 1.00 35.28 229 LEU A C 1
ATOM 1791 O O . LEU A 1 229 ? -19.430 -33.669 -11.334 1.00 35.28 229 LEU A O 1
ATOM 1795 N N . GLU A 1 230 ? -17.404 -33.646 -12.318 1.00 32.28 230 GLU A N 1
ATOM 1796 C CA . GLU A 1 230 ? -17.519 -34.661 -13.384 1.00 32.28 230 GLU A CA 1
ATOM 1797 C C . GLU A 1 230 ? -16.149 -34.682 -14.085 1.00 32.28 230 GLU A C 1
ATOM 1799 O O . GLU A 1 230 ? -15.719 -33.621 -14.538 1.00 32.28 230 GLU A O 1
ATOM 1804 N N . GLU A 1 231 ? -15.494 -35.853 -14.055 1.00 33.06 231 GLU A N 1
ATOM 1805 C CA . GLU A 1 231 ? -14.116 -36.190 -14.502 1.00 33.06 231 GLU A CA 1
ATOM 1806 C C . GLU A 1 231 ? -12.987 -35.202 -14.122 1.00 33.06 231 GLU A C 1
ATOM 1808 O O . GLU A 1 231 ? -12.552 -34.380 -14.958 1.00 33.06 231 GLU A O 1
#

pLDDT: mean 74.73, std 25.65, range [26.44, 98.12]

Sequence (231 aa):
MNIASCNIQLPSSSYYSSCWCISPSTFSKPKPKQLSFNRTTASLLDMDATTNPGLYPLQRCKTLHLVRHAQGIHNVAGEKDHAAYLSEELFDAHLTPLGWQQVDNLRKHVQETGLSKKIDLVIVSPLLRTMQTAVGAFGGEGYRDGIDIPPLMVENAGESHHPAISSLNCPPFVAVELCREHLGVHPCDRRKSINEYRPLFPAIDFSLKAMRIFCGKLILEKRMKKLQLEE